Protein AF-F6UWU9-F1 (afdb_monomer_lite)

pLDDT: mean 73.52, std 18.37, range [34.16, 96.81]

Foldseek 3Di:
DDFAFADPVRLVVVVVVDLVPFPQFWADHPDLQKIWGQAADDAQDPPDPQWGQDVGTIIGNGGPVPDPHHGRGDKDQPQWDWDPFWDQFLVVQQVVLVVVQWGFADPVSVVVSQVPISDQDDFWAHGDVRQKIKGFHPFDDQPDPPDPQWGDDPRTMIIGGDPDGDTGITTIHHPPPVPPPDPPPPPPDPDDDDDDDDDD

Structure (mmCIF, N/CA/C/O backbone):
data_AF-F6UWU9-F1
#
_entry.id   AF-F6UWU9-F1
#
loop_
_atom_site.group_PDB
_atom_site.id
_atom_site.type_symbol
_atom_site.label_atom_id
_atom_site.label_alt_id
_atom_site.label_comp_id
_atom_site.label_asym_id
_atom_site.label_entity_id
_atom_site.label_seq_id
_atom_site.pdbx_PDB_ins_code
_atom_site.Cartn_x
_atom_site.Cartn_y
_atom_site.Cartn_z
_atom_site.occupancy
_atom_site.B_iso_or_equiv
_atom_site.auth_seq_id
_atom_site.auth_comp_id
_atom_site.auth_asym_id
_atom_site.auth_atom_id
_atom_site.pdbx_PDB_model_num
ATOM 1 N N . MET A 1 1 ? -8.214 -16.761 4.513 1.00 46.00 1 MET A N 1
ATOM 2 C CA . MET A 1 1 ? -7.383 -15.538 4.586 1.00 46.00 1 MET A CA 1
ATOM 3 C C . MET A 1 1 ? -8.196 -14.466 5.297 1.00 46.00 1 MET A C 1
ATOM 5 O O . MET A 1 1 ? -9.260 -14.109 4.804 1.00 46.00 1 MET A O 1
ATOM 9 N N . GLY A 1 2 ? -7.790 -14.086 6.511 1.00 53.16 2 GLY A N 1
ATOM 10 C CA . GLY A 1 2 ? -8.586 -13.242 7.410 1.00 53.16 2 GLY A CA 1
ATOM 11 C C . GLY A 1 2 ? -8.398 -11.755 7.124 1.00 53.16 2 GLY A C 1
ATOM 12 O O . GLY A 1 2 ? -7.297 -11.323 6.798 1.00 53.16 2 GLY A O 1
ATOM 13 N N . ARG A 1 3 ? -9.475 -10.975 7.233 1.00 62.28 3 ARG A N 1
ATOM 14 C CA . ARG A 1 3 ? -9.368 -9.515 7.293 1.00 62.28 3 ARG A CA 1
ATOM 15 C C . ARG A 1 3 ? -8.767 -9.131 8.651 1.00 62.28 3 ARG A C 1
ATOM 17 O O . ARG A 1 3 ? -9.066 -9.792 9.643 1.00 62.28 3 ARG A O 1
ATOM 24 N N . VAL A 1 4 ? -7.936 -8.095 8.691 1.00 77.12 4 VAL A N 1
ATOM 25 C CA . VAL A 1 4 ? -7.325 -7.587 9.932 1.00 77.12 4 VAL A CA 1
ATOM 26 C C . VAL A 1 4 ? -8.140 -6.421 10.476 1.00 77.12 4 VAL A C 1
ATOM 28 O O . VAL A 1 4 ? -8.778 -5.711 9.694 1.00 77.12 4 VAL A O 1
ATOM 31 N N . LEU A 1 5 ? -8.124 -6.212 11.795 1.00 80.44 5 LEU A N 1
ATOM 32 C CA . LEU A 1 5 ? -8.703 -5.004 12.384 1.00 80.44 5 LEU A CA 1
ATOM 33 C C . LEU A 1 5 ? -8.037 -3.767 11.771 1.00 80.44 5 LEU A C 1
ATOM 35 O O . LEU A 1 5 ? -6.821 -3.737 11.583 1.00 80.44 5 LEU A O 1
ATOM 39 N N . CYS A 1 6 ? -8.839 -2.761 11.434 1.00 77.75 6 CYS A N 1
ATOM 40 C CA . CYS A 1 6 ? -8.337 -1.499 10.910 1.00 77.75 6 CYS A CA 1
ATOM 41 C C . CYS A 1 6 ? -7.450 -0.800 11.942 1.00 77.75 6 CYS A C 1
ATOM 43 O O . CYS A 1 6 ? -7.798 -0.751 13.121 1.00 77.75 6 CYS A O 1
ATOM 45 N N . SER A 1 7 ? -6.359 -0.186 11.491 1.00 78.31 7 SER A N 1
ATOM 46 C CA . SER A 1 7 ? -5.636 0.803 12.287 1.00 78.31 7 SER A CA 1
ATOM 47 C C . SER A 1 7 ? -6.375 2.143 12.324 1.00 78.31 7 SER A C 1
ATOM 49 O O . SER A 1 7 ? -7.199 2.436 11.450 1.00 78.31 7 SER A O 1
ATOM 51 N N . LEU A 1 8 ? -6.073 2.997 13.305 1.00 75.38 8 LEU A N 1
ATOM 52 C CA . LEU A 1 8 ? -6.641 4.344 13.387 1.00 75.38 8 LEU A CA 1
ATOM 53 C C . LEU A 1 8 ? -6.395 5.159 12.097 1.00 75.38 8 LEU A C 1
ATOM 55 O O . LEU A 1 8 ? -7.362 5.726 11.582 1.00 75.38 8 LEU A O 1
ATOM 59 N N . PRO A 1 9 ? -5.185 5.166 11.494 1.00 75.31 9 PRO A N 1
ATOM 60 C CA . PRO A 1 9 ? -4.968 5.809 10.196 1.00 75.31 9 PRO A CA 1
ATOM 61 C C . PRO A 1 9 ? -5.842 5.245 9.067 1.00 75.31 9 PRO A C 1
ATOM 63 O O . PRO A 1 9 ? -6.318 5.999 8.218 1.00 75.31 9 PRO A O 1
ATOM 66 N N . GLN A 1 10 ? -6.086 3.930 9.046 1.00 75.94 10 GLN A N 1
ATOM 67 C CA . GLN A 1 10 ? -6.940 3.307 8.030 1.00 75.94 10 GLN A CA 1
ATOM 68 C C . GLN A 1 10 ? -8.410 3.705 8.196 1.00 75.94 10 GLN A C 1
ATOM 70 O O . GLN A 1 10 ? -9.085 3.968 7.201 1.00 75.94 10 GLN A O 1
ATOM 75 N N . LEU A 1 11 ? -8.902 3.808 9.434 1.00 74.44 11 LEU A N 1
ATOM 76 C CA . LEU A 1 11 ? -10.248 4.319 9.710 1.00 74.44 11 LEU A CA 1
ATOM 77 C C . LEU A 1 11 ? -10.400 5.789 9.297 1.00 74.44 11 LEU A C 1
ATOM 79 O O . LEU A 1 11 ? -11.418 6.166 8.716 1.00 74.44 11 LEU A O 1
ATOM 83 N N . GLN A 1 12 ? -9.381 6.613 9.551 1.00 73.44 12 GLN A N 1
ATOM 84 C CA . GLN A 1 12 ? -9.366 8.020 9.137 1.00 73.44 12 GLN A CA 1
ATOM 85 C C . GLN A 1 12 ? -9.404 8.161 7.612 1.00 73.44 12 GLN A C 1
ATOM 87 O O . GLN A 1 12 ? -10.160 8.979 7.094 1.00 73.44 12 GLN A O 1
ATOM 92 N N . PHE A 1 13 ? -8.657 7.327 6.889 1.00 72.00 13 PHE A N 1
ATOM 93 C CA . PHE A 1 13 ? -8.700 7.292 5.427 1.00 72.00 13 PHE A CA 1
ATOM 94 C C . PHE A 1 13 ? -10.046 6.786 4.885 1.00 72.00 13 PHE A C 1
ATOM 96 O O . PHE A 1 13 ? -10.586 7.338 3.929 1.00 72.00 13 PHE A O 1
ATOM 103 N N . ALA A 1 14 ? -10.651 5.774 5.514 1.00 68.81 14 ALA A N 1
ATOM 104 C CA . ALA A 1 14 ? -11.975 5.295 5.115 1.00 68.81 14 ALA A CA 1
ATOM 105 C C . ALA A 1 14 ? -13.035 6.410 5.186 1.00 68.81 14 ALA A C 1
ATOM 107 O O . ALA A 1 14 ? -13.888 6.506 4.303 1.00 68.81 14 ALA A O 1
ATOM 108 N N . LYS A 1 15 ? -12.938 7.304 6.180 1.00 65.06 15 LYS A N 1
ATOM 109 C CA . LYS A 1 15 ? -13.803 8.485 6.273 1.00 65.06 15 LYS A CA 1
ATOM 110 C C . LYS A 1 15 ? -13.645 9.419 5.069 1.00 65.06 15 LYS A C 1
ATOM 112 O O . LYS A 1 15 ? -14.647 9.907 4.553 1.00 65.06 15 LYS A O 1
ATOM 117 N N . THR A 1 16 ? -12.415 9.675 4.617 1.00 66.75 16 THR A N 1
ATOM 118 C CA . THR A 1 16 ? -12.173 10.611 3.506 1.00 66.75 16 THR A CA 1
ATOM 119 C C . THR A 1 16 ? -12.701 10.096 2.171 1.00 66.75 16 THR A C 1
ATOM 121 O O . THR A 1 16 ? -12.935 10.894 1.270 1.00 66.75 16 THR A O 1
ATOM 124 N N . LEU A 1 17 ? -12.888 8.778 2.030 1.00 59.25 17 LEU A N 1
ATOM 125 C CA . LEU A 1 17 ? -13.359 8.173 0.786 1.00 59.25 17 LEU A CA 1
ATOM 126 C C . LEU A 1 17 ? -14.871 8.316 0.579 1.00 59.25 17 LEU A C 1
ATOM 128 O O . LEU A 1 17 ? -15.270 8.559 -0.556 1.00 59.25 17 LEU A O 1
ATOM 132 N N . ASN A 1 18 ? -15.700 8.180 1.624 1.00 56.50 18 ASN A N 1
ATOM 133 C CA . ASN A 1 18 ? -17.130 8.526 1.605 1.00 56.50 18 ASN A CA 1
ATOM 134 C C . ASN A 1 18 ? -17.783 8.295 2.988 1.00 56.50 18 ASN A C 1
ATOM 136 O O . ASN A 1 18 ? -17.854 7.152 3.446 1.00 56.50 18 ASN A O 1
ATOM 140 N N . GLU A 1 19 ? -18.365 9.322 3.619 1.00 54.53 19 GLU A N 1
ATOM 141 C CA . GLU A 1 19 ? -19.120 9.159 4.880 1.00 54.53 19 GLU A CA 1
ATOM 142 C C . GLU A 1 19 ? -20.360 8.256 4.725 1.00 54.53 19 GLU A C 1
ATOM 144 O O . GLU A 1 19 ? -20.804 7.639 5.692 1.00 54.53 19 GLU A O 1
ATOM 149 N N . SER A 1 20 ? -20.909 8.132 3.510 1.00 52.53 20 SER A N 1
ATOM 150 C CA . SER A 1 20 ? -22.104 7.311 3.249 1.00 52.53 20 SER A CA 1
ATOM 151 C C . SER A 1 20 ? -21.842 5.801 3.220 1.00 52.53 20 SER A C 1
ATOM 153 O O . SER A 1 20 ? -22.779 5.022 3.382 1.00 52.53 20 SER A O 1
ATOM 155 N N . MET A 1 21 ? -20.585 5.376 3.049 1.00 49.62 21 MET A N 1
ATOM 156 C CA . MET A 1 21 ? -20.199 3.957 3.016 1.00 49.62 21 MET A CA 1
ATOM 157 C C . MET A 1 21 ? -19.639 3.465 4.353 1.00 49.62 21 MET A C 1
ATOM 159 O O . MET A 1 21 ? -19.466 2.261 4.551 1.00 49.62 21 MET A O 1
ATOM 163 N N . ALA A 1 22 ? -19.339 4.384 5.270 1.00 57.97 22 ALA A N 1
ATOM 164 C CA . ALA A 1 22 ? -18.761 4.043 6.552 1.00 57.97 22 ALA A CA 1
ATOM 165 C C . ALA A 1 22 ? -19.836 3.467 7.495 1.00 57.97 22 ALA A C 1
ATOM 167 O O . ALA A 1 22 ? -20.907 4.065 7.650 1.00 57.97 22 ALA A O 1
ATOM 168 N N . PRO A 1 23 ? -19.585 2.322 8.157 1.00 59.50 23 PRO A N 1
ATOM 169 C CA . PRO A 1 23 ? -20.519 1.783 9.132 1.00 59.50 23 PRO A CA 1
ATOM 170 C C . PRO A 1 23 ? -20.750 2.802 10.255 1.00 59.50 23 PRO A C 1
ATOM 172 O O . PRO A 1 23 ? -19.836 3.122 11.011 1.00 59.50 23 PRO A O 1
ATOM 175 N N . LYS A 1 24 ? -21.994 3.270 10.414 1.00 67.62 24 LYS A N 1
ATOM 176 C CA . LYS A 1 24 ? -22.404 4.165 11.516 1.00 67.62 24 LYS A CA 1
ATOM 177 C C . LYS A 1 24 ? -22.544 3.439 12.862 1.00 67.62 24 LYS A C 1
ATOM 179 O O . LYS A 1 24 ? -23.192 3.955 13.773 1.00 67.62 24 LYS A O 1
ATOM 184 N N . GLN A 1 25 ? -21.983 2.241 12.981 1.00 72.94 25 GLN A N 1
ATOM 185 C CA . GLN A 1 25 ? -22.028 1.391 14.167 1.00 72.94 25 GLN A CA 1
ATOM 186 C C . GLN A 1 25 ? -20.660 1.361 14.846 1.00 72.94 25 GLN A C 1
ATOM 188 O O . GLN A 1 25 ? -19.636 1.564 14.194 1.00 72.94 25 GLN A O 1
ATOM 193 N N . TRP A 1 26 ? -20.653 1.094 16.149 1.00 76.56 26 TRP A N 1
ATOM 194 C CA . TRP A 1 26 ? -19.422 0.803 16.873 1.00 76.56 26 TRP A CA 1
ATOM 195 C C . TRP A 1 26 ? -18.811 -0.498 16.373 1.00 76.56 26 TRP A C 1
ATOM 197 O O . TRP A 1 26 ? -19.533 -1.458 16.108 1.00 76.56 26 TRP A O 1
ATOM 207 N N . GLY A 1 27 ? -17.488 -0.547 16.300 1.00 79.69 27 GLY A N 1
ATOM 208 C CA . GLY A 1 27 ? -16.793 -1.805 16.118 1.00 79.69 27 GLY A CA 1
ATOM 209 C C . GLY A 1 27 ? -15.344 -1.779 16.572 1.00 79.69 27 GLY A C 1
ATOM 210 O O . GLY A 1 27 ? -14.735 -0.715 16.695 1.00 79.69 27 GLY A O 1
ATOM 211 N N . TRP A 1 28 ? -14.811 -2.968 16.842 1.00 81.50 28 TRP A N 1
ATOM 212 C CA . TRP A 1 28 ? -13.432 -3.158 17.290 1.00 81.50 28 TRP A CA 1
ATOM 213 C C . TRP A 1 28 ? -12.438 -2.726 16.205 1.00 81.50 28 TRP A C 1
ATOM 215 O O . TRP A 1 28 ? -12.657 -3.017 15.026 1.00 81.50 28 TRP A O 1
ATOM 225 N N . TYR A 1 29 ? -11.355 -2.051 16.591 1.00 80.06 29 TYR A N 1
ATOM 226 C CA . TYR A 1 29 ? -10.269 -1.608 15.709 1.00 80.06 29 TYR A CA 1
ATOM 227 C C . TYR A 1 29 ? -8.931 -1.679 16.450 1.00 80.06 29 TYR A C 1
ATOM 229 O O . TYR A 1 29 ? -8.911 -1.515 17.662 1.00 80.06 29 TYR A O 1
ATOM 237 N N . GLU A 1 30 ? -7.825 -1.875 15.728 1.00 77.62 30 GLU A N 1
ATOM 238 C CA . GLU A 1 30 ? -6.466 -2.148 16.242 1.00 77.62 30 GLU A CA 1
ATOM 239 C C . GLU A 1 30 ? -6.357 -3.394 17.132 1.00 77.62 30 GLU A C 1
ATOM 241 O O . GLU A 1 30 ? -5.607 -4.313 16.806 1.00 77.62 30 GLU A O 1
ATOM 246 N N . ASP A 1 31 ? -7.135 -3.459 18.206 1.00 75.38 31 ASP A N 1
ATOM 247 C CA . ASP A 1 31 ? -7.217 -4.561 19.147 1.00 75.38 31 ASP A CA 1
ATOM 248 C C . ASP A 1 31 ? -8.661 -4.757 19.675 1.00 75.38 31 ASP A C 1
ATOM 250 O O . ASP A 1 31 ? -9.519 -3.880 19.535 1.00 75.38 31 ASP A O 1
ATOM 254 N N . PRO A 1 32 ? -8.967 -5.915 20.291 1.00 73.12 32 PRO A N 1
ATOM 255 C CA . PRO A 1 32 ? -10.299 -6.210 20.831 1.00 73.12 32 PRO A CA 1
ATOM 256 C C . PRO A 1 32 ? -10.717 -5.385 22.061 1.00 73.12 32 PRO A C 1
ATOM 258 O O . PRO A 1 32 ? -11.779 -5.646 22.617 1.00 73.12 32 PRO A O 1
ATOM 261 N N . ASN A 1 33 ? -9.903 -4.431 22.521 1.00 74.00 33 ASN A N 1
ATOM 262 C CA . ASN A 1 33 ? -10.197 -3.559 23.660 1.00 74.00 33 ASN A CA 1
ATOM 263 C C . ASN A 1 33 ? -10.537 -2.127 23.225 1.00 74.00 33 ASN A C 1
ATOM 265 O O . ASN A 1 33 ? -10.933 -1.310 24.059 1.00 74.00 33 ASN A O 1
ATOM 269 N N . ARG A 1 34 ? -10.405 -1.808 21.932 1.00 75.69 34 ARG A N 1
ATOM 270 C CA . ARG A 1 34 ? -10.621 -0.464 21.390 1.00 75.69 34 ARG A CA 1
ATOM 271 C C . ARG A 1 34 ? -11.733 -0.459 20.356 1.00 75.69 34 ARG A C 1
ATOM 273 O O . ARG A 1 34 ? -11.695 -1.192 19.372 1.00 75.69 34 ARG A O 1
ATOM 280 N N . ALA A 1 35 ? -12.724 0.402 20.563 1.00 77.69 35 ALA A N 1
ATOM 281 C CA . ALA A 1 35 ? -13.868 0.537 19.672 1.00 77.69 35 ALA A CA 1
ATOM 282 C C . ALA A 1 35 ? -13.873 1.904 18.982 1.00 77.69 35 ALA A C 1
ATOM 284 O O . ALA A 1 35 ? -13.575 2.934 19.588 1.00 77.69 35 ALA A O 1
ATOM 285 N N . ALA A 1 36 ? -14.227 1.922 17.704 1.00 77.12 36 ALA A N 1
ATOM 286 C CA . ALA A 1 36 ? -14.399 3.141 16.932 1.00 77.12 36 ALA A CA 1
ATOM 287 C C . ALA A 1 36 ? -15.757 3.145 16.238 1.00 77.12 36 ALA A C 1
ATOM 289 O O . ALA A 1 36 ? -16.343 2.100 15.947 1.00 77.12 36 ALA A O 1
ATOM 290 N N . ARG A 1 37 ? -16.245 4.348 15.969 1.00 75.31 37 ARG A N 1
ATOM 291 C CA . ARG A 1 37 ? -17.424 4.621 15.163 1.00 75.31 37 ARG A CA 1
ATOM 292 C C . ARG A 1 37 ? -17.051 5.712 14.175 1.00 75.31 37 ARG A C 1
ATOM 294 O O . ARG A 1 37 ? -16.577 6.781 14.552 1.00 75.31 37 ARG A O 1
ATOM 301 N N . ILE A 1 38 ? -17.253 5.452 12.890 1.00 72.12 38 ILE A N 1
ATOM 302 C CA . ILE A 1 38 ? -16.971 6.463 11.875 1.00 72.12 38 ILE A CA 1
ATOM 303 C C . ILE A 1 38 ? -18.173 7.410 11.826 1.00 72.12 38 ILE A C 1
ATOM 305 O O . ILE A 1 38 ? -19.222 7.084 11.277 1.00 72.12 38 ILE A O 1
ATOM 309 N N . GLU A 1 39 ? -18.025 8.572 12.453 1.00 69.50 39 GLU A N 1
ATOM 310 C CA . GLU A 1 39 ? -19.017 9.646 12.469 1.00 69.50 39 GLU A CA 1
ATOM 311 C C . GLU A 1 39 ? -18.318 11.001 12.476 1.00 69.50 39 GLU A C 1
ATOM 313 O O . GLU A 1 39 ? -17.237 11.137 13.044 1.00 69.50 39 GLU A O 1
ATOM 318 N N . THR A 1 40 ? -18.938 12.009 11.871 1.00 69.62 40 THR A N 1
ATOM 319 C CA . THR A 1 40 ? -18.411 13.372 11.823 1.00 69.62 40 THR A CA 1
ATOM 320 C C . THR A 1 40 ? -18.433 14.003 13.220 1.00 69.62 40 THR A C 1
ATOM 322 O O . THR A 1 40 ? -19.493 14.195 13.808 1.00 69.62 40 THR A O 1
ATOM 325 N N . CYS A 1 41 ? -17.262 14.364 13.747 1.00 69.12 41 CYS A N 1
ATOM 326 C CA . CYS A 1 41 ? -17.110 15.071 15.022 1.00 69.12 41 CYS A CA 1
ATOM 327 C C . CYS A 1 41 ? -16.045 16.178 14.928 1.00 69.12 41 CYS A C 1
ATOM 329 O O . CYS A 1 41 ? -15.209 16.164 14.022 1.00 69.12 41 CYS A O 1
ATOM 331 N N . GLN A 1 42 ? -16.066 17.149 15.846 1.00 65.94 42 GLN A N 1
ATOM 332 C CA . GLN A 1 42 ? -15.026 18.180 15.921 1.00 65.94 42 GLN A CA 1
ATOM 333 C C . GLN A 1 42 ? -13.775 17.623 16.625 1.00 65.94 42 GLN A C 1
ATOM 335 O O . GLN A 1 42 ? -13.912 16.966 17.663 1.00 65.94 42 GLN A O 1
ATOM 340 N N . PRO A 1 43 ? -12.552 17.856 16.111 1.00 63.72 43 PRO A N 1
ATOM 341 C CA . PRO A 1 43 ? -11.327 17.425 16.783 1.00 63.72 43 PRO A CA 1
ATOM 342 C C . PRO A 1 43 ? -11.281 17.897 18.244 1.00 63.72 43 PRO A C 1
ATOM 344 O O . PRO A 1 43 ? -11.548 19.059 18.536 1.00 63.72 43 PRO A O 1
ATOM 347 N N . GLY A 1 44 ? -10.972 16.991 19.175 1.00 61.50 44 GLY A N 1
ATOM 348 C CA . GLY A 1 44 ? -10.913 17.307 20.611 1.00 61.50 44 GLY A CA 1
ATOM 349 C C . GLY A 1 44 ? -12.268 17.395 21.325 1.00 61.50 44 GLY A C 1
ATOM 350 O O . GLY A 1 44 ? -12.298 17.512 22.551 1.00 61.50 44 GLY A O 1
ATOM 351 N N . GLN A 1 45 ? -13.385 17.267 20.605 1.00 64.81 45 GLN A N 1
ATOM 352 C CA . GLN A 1 45 ? -14.711 17.163 21.203 1.00 64.81 45 GLN A CA 1
ATOM 353 C C . GLN A 1 45 ? -14.777 15.911 22.090 1.00 64.81 45 GLN A C 1
ATOM 355 O O . GLN A 1 45 ? -14.554 14.792 21.624 1.00 64.81 45 GLN A O 1
ATOM 360 N N . ARG A 1 46 ? -15.075 16.099 23.379 1.00 61.84 46 ARG A N 1
ATOM 361 C CA . ARG A 1 46 ? -15.332 15.025 24.347 1.00 61.84 46 ARG A CA 1
ATOM 362 C C . ARG A 1 46 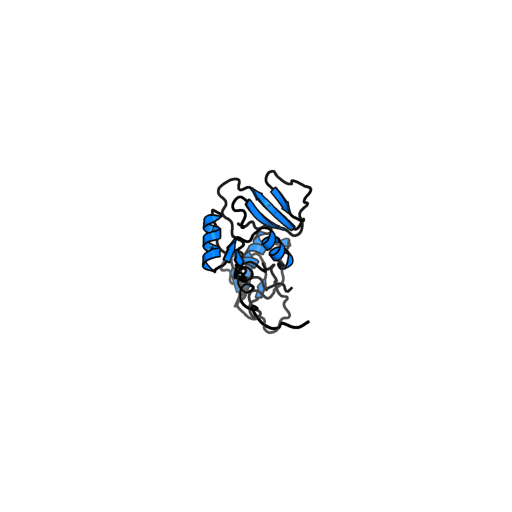? -16.827 14.964 24.594 1.00 61.84 46 ARG A C 1
ATOM 364 O O . ARG A 1 46 ? -17.331 15.633 25.486 1.00 61.84 46 ARG A O 1
ATOM 371 N N . ASN A 1 47 ? -17.543 14.208 23.769 1.00 56.38 47 ASN A N 1
ATOM 372 C CA . ASN A 1 47 ? -18.989 14.097 23.939 1.00 56.38 47 ASN A CA 1
ATOM 373 C C . ASN A 1 47 ? -19.351 13.314 25.215 1.00 56.38 47 ASN A C 1
ATOM 375 O O . ASN A 1 47 ? -20.376 13.609 25.816 1.00 56.38 47 ASN A O 1
ATOM 379 N N . TRP A 1 48 ? -18.518 12.346 25.634 1.00 57.19 48 TRP A N 1
ATOM 380 C CA . TRP A 1 48 ? -18.731 11.480 26.806 1.00 57.19 48 TRP A CA 1
ATOM 381 C C . TRP A 1 48 ? -17.383 11.046 27.421 1.00 57.19 48 TRP A C 1
ATOM 383 O O . TRP A 1 48 ? -16.329 11.162 26.788 1.00 57.19 48 TRP A O 1
ATOM 393 N N . THR A 1 49 ? -17.383 10.532 28.653 1.00 52.53 49 THR A N 1
ATOM 394 C CA . THR A 1 49 ? -16.181 9.962 29.291 1.00 52.53 49 THR A CA 1
ATOM 395 C C . THR A 1 49 ? -15.636 8.793 28.460 1.00 52.53 49 THR A C 1
ATOM 397 O O . THR A 1 49 ? -16.394 7.914 28.066 1.00 52.53 49 THR A O 1
ATOM 400 N N . GLY A 1 50 ? -14.332 8.796 28.153 1.00 54.19 50 GLY A N 1
ATOM 401 C CA . GLY A 1 50 ? -13.691 7.755 27.331 1.00 54.19 50 GLY A CA 1
ATOM 402 C C . GLY A 1 50 ? -13.826 7.937 25.810 1.00 54.19 50 GLY A C 1
ATOM 403 O O . GLY A 1 50 ? -13.379 7.074 25.058 1.00 54.19 50 GLY A O 1
ATOM 404 N N . TYR A 1 51 ? -14.410 9.049 25.349 1.00 63.91 51 TYR A N 1
ATOM 405 C CA . TYR A 1 51 ? -14.557 9.416 23.935 1.00 63.91 51 TYR A CA 1
ATOM 406 C C . TYR A 1 51 ? -13.493 10.443 23.520 1.00 63.91 51 TYR A C 1
ATOM 408 O O . TYR A 1 51 ? -13.379 11.503 24.145 1.00 63.91 51 TYR A O 1
ATOM 416 N N . VAL A 1 52 ? -12.753 10.174 22.439 1.00 64.56 52 VAL A N 1
ATOM 417 C CA . VAL A 1 52 ? -11.854 11.153 21.810 1.00 64.56 52 VAL A CA 1
ATOM 418 C C . VAL A 1 52 ? -12.106 11.182 20.303 1.00 64.56 52 VAL A C 1
ATOM 420 O O . VAL A 1 52 ? -11.942 10.188 19.598 1.00 64.56 52 VAL A O 1
ATOM 423 N N . CYS A 1 53 ? -12.506 12.347 19.794 1.00 65.81 53 CYS A N 1
ATOM 424 C CA . CYS A 1 53 ? -12.618 12.565 18.358 1.00 65.81 53 CYS A CA 1
ATOM 425 C C . CYS A 1 53 ? -11.231 12.777 17.731 1.00 65.81 53 CYS A C 1
ATOM 427 O O . CYS A 1 53 ? -10.533 13.734 18.080 1.00 65.81 53 CYS A O 1
ATOM 429 N N . TYR A 1 54 ? -10.866 11.938 16.761 1.00 64.75 54 TYR A N 1
ATOM 430 C CA . TYR A 1 54 ? -9.629 12.053 15.989 1.00 64.75 54 TYR A CA 1
ATOM 431 C C . TYR A 1 54 ? -9.942 12.474 14.555 1.00 64.75 54 TYR A C 1
ATOM 433 O O . TYR A 1 54 ? -10.411 11.660 13.762 1.00 64.75 54 TYR A O 1
ATOM 441 N N . ASN A 1 55 ? -9.673 13.738 14.208 1.00 60.00 55 ASN A N 1
ATOM 442 C CA . ASN A 1 55 ? -9.877 14.285 12.854 1.00 60.00 55 ASN A CA 1
ATOM 443 C C . ASN A 1 55 ? -11.272 13.981 12.273 1.00 60.00 55 ASN A C 1
ATOM 445 O O . ASN A 1 55 ? -11.453 13.707 11.086 1.00 60.00 55 ASN A O 1
ATOM 449 N N . GLY A 1 56 ? -12.279 14.010 13.146 1.00 52.75 56 GLY A N 1
ATOM 450 C CA . GLY A 1 56 ? -13.656 13.724 12.794 1.00 52.75 56 GLY A CA 1
ATOM 451 C C . GLY A 1 56 ? -13.992 12.249 12.599 1.00 52.75 56 GLY A C 1
ATOM 452 O O . GLY A 1 56 ? -14.978 11.993 11.929 1.00 52.75 56 GLY A O 1
ATOM 453 N N . ALA A 1 57 ? -13.218 11.306 13.133 1.00 54.62 57 ALA A N 1
ATOM 454 C CA . ALA A 1 57 ? -13.672 9.949 13.432 1.00 54.62 57 ALA A CA 1
ATOM 455 C C . ALA A 1 57 ? -13.778 9.790 14.958 1.00 54.62 57 ALA A C 1
ATOM 457 O O . ALA A 1 57 ? -12.864 10.192 15.685 1.00 54.62 57 ALA A O 1
ATOM 458 N N . ALA A 1 58 ? -14.876 9.222 15.458 1.00 53.97 58 ALA A N 1
ATOM 459 C CA . ALA A 1 58 ? -15.040 8.961 16.882 1.00 53.97 58 ALA A CA 1
ATOM 460 C C . ALA A 1 58 ? -14.324 7.660 17.265 1.00 53.97 58 ALA A C 1
ATOM 462 O O . ALA A 1 58 ? -14.672 6.581 16.786 1.00 53.97 58 ALA A O 1
ATOM 463 N N . ALA A 1 59 ? -13.331 7.736 18.149 1.00 58.25 59 ALA A N 1
ATOM 464 C CA . ALA A 1 59 ? -12.709 6.556 18.738 1.00 58.25 59 ALA A CA 1
ATOM 465 C C . ALA A 1 59 ? -12.886 6.594 20.261 1.00 58.25 59 ALA A C 1
ATOM 467 O O . ALA A 1 59 ? -12.693 7.641 20.885 1.00 58.25 59 ALA A O 1
ATOM 468 N N . THR A 1 60 ? -13.268 5.472 20.875 1.00 57.22 60 THR A N 1
ATOM 469 C CA . THR A 1 60 ? -13.218 5.350 22.336 1.00 57.22 60 THR A CA 1
ATOM 470 C C . THR A 1 60 ? -11.873 4.794 22.784 1.00 57.22 60 THR A C 1
ATOM 472 O O . THR A 1 60 ? -11.195 4.054 22.063 1.00 57.22 60 THR A O 1
ATOM 475 N N . THR A 1 61 ? -11.507 5.150 24.011 1.00 51.44 61 THR A N 1
ATOM 476 C CA . THR A 1 6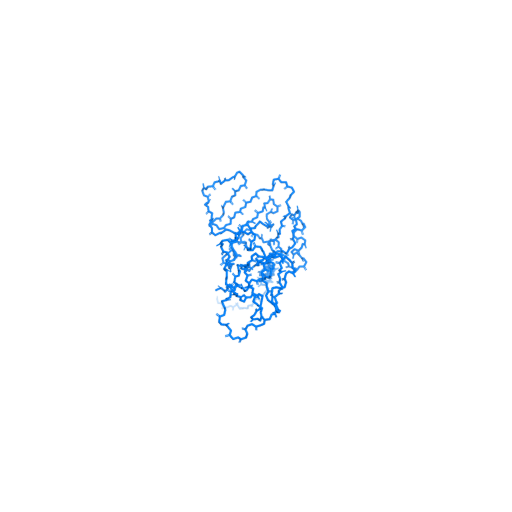1 ? -10.470 4.493 24.814 1.00 51.44 61 THR A CA 1
ATOM 477 C C . THR A 1 61 ? -11.057 3.568 25.886 1.00 51.44 61 THR A C 1
ATOM 479 O O . THR A 1 61 ? -10.295 2.874 26.551 1.00 51.44 61 THR A O 1
ATOM 482 N N . GLN A 1 62 ? -12.386 3.533 26.071 1.00 53.62 62 GLN A N 1
ATOM 483 C CA . GLN A 1 62 ? -13.035 2.664 27.058 1.00 53.62 62 GLN A CA 1
ATOM 484 C C . GLN A 1 62 ? -13.689 1.425 26.436 1.00 53.62 62 GLN A C 1
ATOM 486 O O . GLN A 1 62 ? -14.432 1.502 25.455 1.00 53.62 62 GLN A O 1
ATOM 491 N N . ILE A 1 63 ? -13.378 0.296 27.074 1.00 52.44 63 ILE A N 1
ATOM 492 C CA . ILE A 1 63 ? -13.747 -1.078 26.747 1.00 52.44 63 ILE A CA 1
ATOM 493 C C . ILE A 1 63 ? -15.257 -1.260 26.951 1.00 52.44 63 ILE A C 1
ATOM 495 O O . ILE A 1 63 ? -15.745 -1.200 28.080 1.00 52.44 63 ILE A O 1
ATOM 499 N N . PHE A 1 64 ? -16.002 -1.546 25.880 1.00 57.03 64 PHE A N 1
ATOM 500 C CA . PHE A 1 64 ? -17.356 -2.095 25.990 1.00 57.03 64 PHE A CA 1
ATOM 501 C C . PHE A 1 64 ? -17.245 -3.593 26.312 1.00 57.03 64 PHE A C 1
ATOM 503 O O . PHE A 1 64 ? -17.402 -4.433 25.432 1.00 57.03 64 PHE A O 1
ATOM 510 N N . SER A 1 65 ? -16.922 -3.944 27.561 1.00 52.84 65 SER A N 1
ATOM 511 C CA . SER A 1 65 ? -16.597 -5.327 27.970 1.00 52.84 65 SER A CA 1
ATOM 512 C C . SER A 1 65 ? -17.764 -6.319 27.865 1.00 52.84 65 SER A C 1
ATOM 514 O O . SER A 1 65 ? -17.593 -7.503 28.141 1.00 52.84 65 SER A O 1
ATOM 516 N N . THR A 1 66 ? -18.949 -5.861 27.457 1.00 52.00 66 THR A N 1
ATOM 517 C CA . THR A 1 66 ? -20.190 -6.646 27.444 1.00 52.00 66 THR A CA 1
ATOM 518 C C . THR A 1 66 ? -20.979 -6.559 26.136 1.00 52.00 66 THR A C 1
ATOM 520 O O . THR A 1 66 ? -22.012 -7.213 26.015 1.00 52.00 66 THR A O 1
ATOM 523 N N . ALA A 1 67 ? -20.528 -5.784 25.143 1.00 59.12 67 ALA A N 1
ATOM 524 C CA . ALA A 1 67 ? -21.284 -5.580 23.910 1.00 59.12 67 ALA A CA 1
ATOM 525 C C . ALA A 1 67 ? -20.736 -6.441 22.762 1.00 59.12 67 ALA A C 1
ATOM 527 O O . ALA A 1 67 ? -19.558 -6.358 22.416 1.00 59.12 67 ALA A O 1
ATOM 528 N N . SER A 1 68 ? -21.608 -7.227 22.121 1.00 67.25 68 SER A N 1
ATOM 529 C CA . SER A 1 68 ? -21.330 -7.891 20.840 1.00 67.25 68 SER A CA 1
ATOM 530 C C . SER A 1 68 ? -21.237 -6.859 19.711 1.00 67.25 68 SER A C 1
ATOM 532 O O . SER A 1 68 ? -22.131 -6.762 18.872 1.00 67.25 68 SER A O 1
ATOM 534 N N . ILE A 1 69 ? -20.180 -6.046 19.705 1.00 75.00 69 ILE A N 1
ATOM 535 C CA . ILE A 1 69 ? -19.916 -5.098 18.622 1.00 75.00 69 ILE A CA 1
ATOM 536 C C . ILE A 1 69 ? -19.108 -5.776 17.502 1.00 75.00 69 ILE A C 1
ATOM 538 O O . ILE A 1 69 ? -18.227 -6.596 17.782 1.00 75.00 69 ILE A O 1
ATOM 542 N N . PRO A 1 70 ? -19.412 -5.483 16.225 1.00 78.38 70 PRO A N 1
ATOM 543 C CA . PRO A 1 70 ? -18.710 -6.062 15.083 1.00 78.38 70 PRO A CA 1
ATOM 544 C C . PRO A 1 70 ? -17.243 -5.617 15.018 1.00 78.38 70 PRO A C 1
ATOM 546 O O . PRO A 1 70 ? -16.844 -4.626 15.617 1.00 78.38 70 PRO A O 1
ATOM 549 N N . ALA A 1 71 ? -16.425 -6.327 14.245 1.00 79.00 71 ALA A N 1
ATOM 550 C CA . ALA A 1 71 ? -15.055 -5.913 13.949 1.00 79.00 71 ALA A CA 1
ATOM 551 C C . ALA A 1 71 ? -15.020 -4.958 12.742 1.00 79.00 71 ALA A C 1
ATOM 553 O O . ALA A 1 71 ? -15.589 -5.261 11.688 1.00 79.00 71 ALA A O 1
ATOM 554 N N . LEU A 1 72 ? -14.327 -3.823 12.867 1.00 78.81 72 LEU A N 1
ATOM 555 C CA . LEU A 1 72 ? -13.999 -2.959 11.735 1.00 78.81 72 LEU A CA 1
ATOM 556 C C . LEU A 1 72 ? -12.736 -3.497 11.072 1.00 78.81 72 LEU A C 1
ATOM 558 O O . LEU A 1 72 ? -11.625 -3.330 11.571 1.00 78.81 72 LEU A O 1
ATOM 562 N N . CYS A 1 73 ? -12.928 -4.172 9.946 1.00 76.88 73 CYS A N 1
ATOM 563 C CA . CYS A 1 73 ? -11.862 -4.881 9.260 1.00 76.88 73 CYS A CA 1
ATOM 564 C C . CYS A 1 73 ? -11.413 -4.151 7.993 1.00 76.88 73 CYS A C 1
ATOM 566 O O . CYS A 1 73 ? -12.239 -3.824 7.138 1.00 76.88 73 CYS A O 1
ATOM 568 N N . CYS A 1 74 ? -10.104 -3.982 7.833 1.00 75.38 74 CYS A N 1
ATOM 569 C CA . CYS A 1 74 ? -9.492 -3.339 6.678 1.00 75.38 74 CYS A CA 1
ATOM 570 C C . CYS A 1 74 ? -8.788 -4.361 5.783 1.00 75.38 74 CYS A C 1
ATOM 572 O O . CYS A 1 74 ? -8.391 -5.446 6.219 1.00 75.38 74 CYS A O 1
ATOM 574 N N . GLY A 1 75 ? -8.652 -4.011 4.501 1.00 74.62 75 GLY A N 1
ATOM 575 C CA . GLY A 1 75 ? -7.848 -4.792 3.571 1.00 74.62 75 GLY A CA 1
ATOM 576 C C . GLY A 1 75 ? -6.386 -4.795 4.013 1.00 74.62 75 GLY A C 1
ATOM 577 O O . GLY A 1 75 ? -5.824 -3.741 4.307 1.00 74.62 75 GLY A O 1
ATOM 578 N N . SER A 1 76 ? -5.769 -5.971 4.039 1.00 79.44 76 SER A N 1
ATOM 579 C CA . SER A 1 76 ? -4.345 -6.151 4.311 1.00 79.44 76 SER A CA 1
ATOM 580 C C . SER A 1 76 ? -3.575 -6.426 3.025 1.00 79.44 76 SER A C 1
ATOM 582 O O . SER A 1 76 ? -4.043 -7.169 2.152 1.00 79.44 76 SER A O 1
ATOM 584 N N . VAL A 1 77 ? -2.387 -5.831 2.920 1.00 85.75 77 VAL A N 1
ATOM 585 C CA . VAL A 1 77 ? -1.375 -6.240 1.945 1.00 85.75 77 VAL A CA 1
ATOM 586 C C . VAL A 1 77 ? -0.616 -7.410 2.568 1.00 85.75 77 VAL A C 1
ATOM 588 O O . VAL A 1 77 ? 0.023 -7.249 3.602 1.00 85.75 77 VAL A O 1
ATOM 591 N N . ASN A 1 78 ? -0.738 -8.593 1.975 1.00 87.25 78 ASN A N 1
ATOM 592 C CA . ASN A 1 78 ? -0.073 -9.818 2.409 1.00 87.25 78 ASN A CA 1
ATOM 593 C C . ASN A 1 78 ? 0.989 -10.204 1.372 1.00 87.25 78 ASN A C 1
ATOM 595 O O . ASN A 1 78 ? 0.782 -10.014 0.175 1.00 87.25 78 ASN A O 1
ATOM 599 N N . GLY A 1 79 ? 2.120 -10.744 1.829 1.00 87.94 79 GLY A N 1
ATOM 600 C CA . GLY A 1 79 ? 3.243 -11.122 0.959 1.00 87.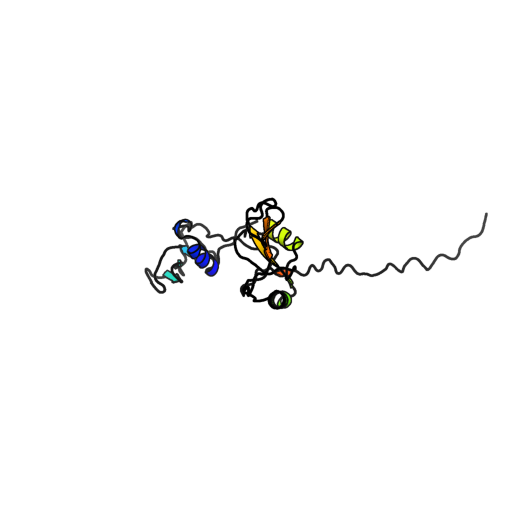94 79 GLY A CA 1
ATOM 601 C C . GLY A 1 79 ? 4.190 -9.970 0.597 1.00 87.94 79 GLY A C 1
ATOM 602 O O . GLY A 1 79 ? 5.254 -10.217 0.040 1.00 87.94 79 GLY A O 1
ATOM 603 N N . ALA A 1 80 ? 3.848 -8.731 0.960 1.00 91.44 80 ALA A N 1
ATOM 604 C CA . ALA A 1 80 ? 4.709 -7.560 0.826 1.00 91.44 80 ALA A CA 1
ATOM 605 C C . ALA A 1 80 ? 4.483 -6.576 1.976 1.00 91.44 80 ALA A C 1
ATOM 607 O O . ALA A 1 80 ? 3.390 -6.496 2.541 1.00 91.44 80 ALA A O 1
ATOM 608 N N . ARG A 1 81 ? 5.508 -5.779 2.277 1.00 91.94 81 ARG A N 1
ATOM 609 C CA . ARG A 1 81 ? 5.385 -4.566 3.080 1.00 91.94 81 ARG A CA 1
ATOM 610 C C . ARG A 1 81 ? 5.014 -3.414 2.154 1.00 91.94 81 ARG A C 1
ATOM 612 O O . ARG A 1 81 ? 5.747 -3.116 1.219 1.00 91.94 81 ARG A O 1
ATOM 619 N N . TYR A 1 82 ? 3.897 -2.752 2.428 1.00 91.00 82 TYR A N 1
ATOM 620 C CA . TYR A 1 82 ? 3.587 -1.468 1.805 1.00 91.00 82 TYR A CA 1
ATOM 621 C C . TYR A 1 82 ? 4.116 -0.355 2.712 1.00 91.00 82 TYR A C 1
ATOM 623 O O . TYR A 1 82 ? 3.692 -0.267 3.867 1.00 91.00 82 TYR A O 1
ATOM 631 N N . THR A 1 83 ? 5.090 0.427 2.243 1.00 90.19 83 THR A N 1
ATOM 632 C CA . THR A 1 83 ? 5.794 1.397 3.098 1.00 90.19 83 THR A CA 1
ATOM 633 C C . THR A 1 83 ? 4.842 2.463 3.637 1.00 90.19 83 THR A C 1
ATOM 635 O O . THR A 1 83 ? 3.849 2.827 3.008 1.00 90.19 83 THR A O 1
ATOM 638 N N . SER A 1 84 ? 5.116 2.970 4.839 1.00 83.94 84 SER A N 1
ATOM 639 C CA . SER A 1 84 ? 4.328 4.058 5.433 1.00 83.94 84 SER A CA 1
ATOM 640 C C . SER A 1 84 ? 4.666 5.412 4.802 1.00 83.94 84 SER A C 1
ATOM 642 O O . SER A 1 84 ? 3.776 6.257 4.638 1.00 83.94 84 SER A O 1
ATOM 644 N N . LEU A 1 85 ? 5.933 5.593 4.419 1.00 89.06 85 LEU A N 1
ATOM 645 C CA . LEU A 1 85 ? 6.486 6.807 3.832 1.00 89.06 85 LEU A CA 1
ATOM 646 C C . LEU A 1 85 ? 6.341 6.816 2.309 1.00 89.06 85 LEU A C 1
ATOM 648 O O . LEU A 1 85 ? 6.462 5.791 1.642 1.00 89.06 85 LEU A O 1
ATOM 652 N N . ALA A 1 86 ? 6.076 7.999 1.761 1.00 92.94 86 ALA A N 1
ATOM 653 C CA . ALA A 1 86 ? 6.094 8.220 0.325 1.00 92.94 86 ALA A CA 1
ATOM 654 C C . ALA A 1 86 ? 7.515 8.567 -0.145 1.00 92.94 86 ALA A C 1
ATOM 656 O O . ALA A 1 86 ? 8.283 9.216 0.564 1.00 92.94 86 ALA A O 1
ATOM 657 N N . HIS A 1 87 ? 7.840 8.147 -1.360 1.00 93.62 87 HIS A N 1
ATOM 658 C CA . HIS A 1 87 ? 9.130 8.327 -2.002 1.00 93.62 87 HIS A CA 1
ATOM 659 C C . HIS A 1 87 ? 8.949 9.061 -3.327 1.00 93.62 87 HIS A C 1
ATOM 661 O O . HIS A 1 87 ? 8.044 8.745 -4.103 1.00 93.62 87 HIS A O 1
ATOM 667 N N . SER A 1 88 ? 9.863 9.990 -3.606 1.00 93.00 88 SER A N 1
ATOM 668 C CA . SER A 1 88 ? 9.912 10.763 -4.852 1.00 93.00 88 SER A CA 1
ATOM 669 C C . SER A 1 88 ? 10.508 10.008 -6.043 1.00 93.00 88 SER A C 1
ATOM 671 O O . SER A 1 88 ? 10.468 10.498 -7.171 1.00 93.00 88 SER A O 1
ATOM 673 N N . SER A 1 89 ? 11.139 8.855 -5.804 1.00 92.50 89 SER A N 1
ATOM 674 C CA . SER A 1 89 ? 11.868 8.108 -6.827 1.00 92.50 89 SER A CA 1
ATOM 675 C C . SER A 1 89 ? 11.917 6.617 -6.509 1.00 92.50 89 SER A C 1
ATOM 677 O O . SER A 1 89 ? 11.953 6.227 -5.341 1.00 92.50 89 SER A O 1
ATOM 679 N N . SER A 1 90 ? 12.053 5.788 -7.545 1.00 93.31 90 SER A N 1
ATOM 680 C CA . SER A 1 90 ? 12.301 4.354 -7.371 1.00 93.31 90 SER A CA 1
ATOM 681 C C . SER A 1 90 ? 13.573 4.070 -6.571 1.00 93.31 90 SER A C 1
ATOM 683 O O . SER A 1 90 ? 13.620 3.075 -5.861 1.00 93.31 90 SER A O 1
ATOM 685 N N . ARG A 1 91 ? 14.602 4.925 -6.662 1.00 94.12 91 ARG A N 1
ATOM 686 C CA . ARG A 1 91 ? 15.866 4.725 -5.940 1.00 94.12 91 ARG A CA 1
ATOM 687 C C . ARG A 1 91 ? 15.695 4.903 -4.434 1.00 94.12 91 ARG A C 1
ATOM 689 O O . ARG A 1 91 ? 16.238 4.115 -3.672 1.00 94.12 91 ARG A O 1
ATOM 696 N N . SER A 1 92 ? 14.961 5.930 -4.005 1.00 95.12 92 SER A N 1
ATOM 697 C CA . SER A 1 92 ? 14.689 6.142 -2.579 1.00 95.12 92 SER A CA 1
ATOM 698 C C . SER A 1 92 ? 13.720 5.102 -2.018 1.00 95.12 92 SER A C 1
ATOM 700 O O . SER A 1 92 ? 13.902 4.674 -0.885 1.00 95.12 92 SER A O 1
ATOM 702 N N . ALA A 1 93 ? 12.751 4.653 -2.819 1.00 95.12 93 ALA A N 1
ATOM 703 C CA . ALA A 1 93 ? 11.875 3.537 -2.470 1.00 95.12 93 ALA A CA 1
ATOM 704 C C . ALA A 1 93 ? 12.651 2.216 -2.296 1.00 95.12 93 ALA A C 1
ATOM 706 O O . ALA A 1 93 ? 12.492 1.528 -1.294 1.00 95.12 93 ALA A O 1
ATOM 707 N N . ASP A 1 94 ? 13.538 1.887 -3.240 1.00 95.19 94 ASP A N 1
ATOM 708 C CA . ASP A 1 94 ? 14.394 0.695 -3.170 1.00 95.19 94 ASP A CA 1
ATOM 709 C C . ASP A 1 94 ? 15.359 0.741 -1.979 1.00 95.19 94 ASP A C 1
ATOM 711 O O . ASP A 1 94 ? 15.568 -0.267 -1.305 1.00 95.19 94 ASP A O 1
ATOM 715 N N . ALA A 1 95 ? 15.907 1.921 -1.676 1.00 95.50 95 ALA A N 1
ATOM 716 C CA . ALA A 1 95 ? 16.757 2.113 -0.509 1.00 95.50 95 ALA A CA 1
ATOM 717 C C . ALA A 1 95 ? 16.014 1.855 0.813 1.00 95.50 95 ALA A C 1
ATOM 719 O O . ALA A 1 95 ? 16.608 1.244 1.694 1.00 95.50 95 ALA A O 1
ATOM 720 N N . ASP A 1 96 ? 14.748 2.274 0.949 1.00 95.69 96 ASP A N 1
ATOM 721 C CA . ASP A 1 96 ? 13.910 1.958 2.122 1.00 95.69 96 ASP A CA 1
ATOM 722 C C . ASP A 1 96 ? 13.662 0.447 2.224 1.00 95.69 96 ASP A C 1
ATOM 724 O O . ASP A 1 96 ? 13.968 -0.152 3.252 1.00 95.69 96 ASP A O 1
ATOM 728 N N . CYS A 1 97 ? 13.230 -0.211 1.140 1.00 95.12 97 CYS A N 1
ATOM 729 C CA . CYS A 1 97 ? 13.025 -1.665 1.159 1.00 95.12 97 CYS A CA 1
ATOM 730 C C . CYS A 1 97 ? 14.285 -2.419 1.628 1.00 95.12 97 CYS A C 1
ATOM 732 O O . CYS A 1 97 ? 14.212 -3.328 2.457 1.00 95.12 97 CYS A O 1
ATOM 734 N N . LYS A 1 98 ? 15.465 -1.999 1.164 1.00 95.19 98 LYS A N 1
ATOM 735 C CA . LYS A 1 98 ? 16.739 -2.628 1.534 1.00 95.19 98 LYS A CA 1
ATOM 736 C C . LYS A 1 98 ? 17.116 -2.472 3.006 1.00 95.19 98 LYS A C 1
ATOM 738 O O . LYS A 1 98 ? 17.880 -3.304 3.491 1.00 95.19 98 LYS A O 1
ATOM 743 N N . GLN A 1 99 ? 16.581 -1.481 3.728 1.00 93.81 99 GLN A N 1
ATOM 744 C CA . GLN A 1 99 ? 16.824 -1.342 5.174 1.00 93.81 99 GLN A CA 1
ATOM 745 C C . GLN A 1 99 ? 16.337 -2.567 5.956 1.00 93.81 99 GLN A C 1
ATOM 747 O O . GLN A 1 99 ? 16.937 -2.918 6.968 1.00 93.81 99 GLN A O 1
ATOM 752 N N . ASP A 1 100 ? 15.322 -3.263 5.441 1.00 90.00 100 ASP A N 1
ATOM 753 C CA . ASP A 1 100 ? 14.735 -4.456 6.056 1.00 90.00 100 ASP A CA 1
ATOM 754 C C . ASP A 1 100 ? 15.075 -5.749 5.296 1.00 90.00 100 ASP A C 1
ATOM 756 O O . ASP A 1 100 ? 14.339 -6.733 5.377 1.00 90.00 100 ASP A O 1
ATOM 760 N N . ASN A 1 101 ? 16.179 -5.758 4.533 1.00 93.12 101 ASN A N 1
ATOM 761 C CA . ASN A 1 101 ? 16.602 -6.887 3.689 1.00 93.12 101 ASN A CA 1
ATOM 762 C C . ASN A 1 101 ? 15.536 -7.318 2.649 1.00 93.12 101 ASN A C 1
ATOM 764 O O . ASN A 1 101 ? 15.426 -8.490 2.272 1.00 93.12 101 ASN A O 1
ATOM 768 N N . GLN A 1 102 ? 14.740 -6.354 2.186 1.00 95.50 102 GLN A N 1
ATOM 769 C CA . GLN A 1 102 ? 13.727 -6.510 1.144 1.00 95.50 102 GLN A CA 1
ATOM 770 C C . GLN A 1 102 ? 14.180 -5.826 -0.154 1.00 95.50 102 GLN A C 1
ATOM 772 O O . GLN A 1 102 ? 15.154 -5.071 -0.186 1.00 95.50 102 GLN A O 1
ATOM 777 N N . HIS A 1 103 ? 13.436 -6.052 -1.231 1.00 95.50 103 HIS A N 1
ATOM 778 C CA . HIS A 1 103 ? 13.593 -5.363 -2.513 1.00 95.50 103 HIS A CA 1
ATOM 779 C C . HIS A 1 103 ? 12.243 -4.838 -3.002 1.00 95.50 103 HIS A C 1
ATOM 781 O O . HIS A 1 103 ? 11.192 -5.274 -2.531 1.00 95.50 103 HIS A O 1
ATOM 787 N N . LEU A 1 104 ? 12.243 -3.903 -3.955 1.00 96.81 104 LEU A N 1
ATOM 788 C CA . LEU A 1 104 ? 10.997 -3.516 -4.621 1.00 96.81 104 LEU A CA 1
ATOM 789 C C . LEU A 1 104 ? 10.384 -4.720 -5.336 1.00 96.81 104 LEU A C 1
ATOM 791 O O . LEU A 1 104 ? 11.013 -5.291 -6.225 1.00 96.81 104 LEU A O 1
ATOM 795 N N . CYS A 1 105 ? 9.141 -5.060 -5.000 1.00 96.00 105 CYS A N 1
ATOM 796 C CA . CYS A 1 105 ? 8.436 -6.194 -5.589 1.00 96.00 105 CYS A CA 1
ATOM 797 C C . CYS A 1 105 ? 8.466 -6.137 -7.121 1.00 96.00 105 CYS A C 1
ATOM 799 O O . CYS A 1 105 ? 8.110 -5.128 -7.732 1.00 96.00 105 CYS A O 1
ATOM 801 N N . THR A 1 106 ? 8.840 -7.233 -7.765 1.00 95.12 106 THR A N 1
ATOM 802 C CA . THR A 1 106 ? 8.718 -7.404 -9.217 1.00 95.12 106 THR A CA 1
ATOM 803 C C . THR A 1 106 ? 7.251 -7.533 -9.637 1.00 95.12 106 THR A C 1
ATOM 805 O O . THR A 1 106 ? 6.369 -7.770 -8.812 1.00 95.12 106 THR A O 1
ATOM 808 N N . MET A 1 107 ? 6.959 -7.432 -10.939 1.00 92.44 107 MET A N 1
ATOM 809 C CA . MET A 1 107 ? 5.595 -7.650 -11.452 1.00 92.44 107 MET A CA 1
ATOM 810 C C . MET A 1 107 ? 5.034 -9.027 -11.054 1.00 92.44 107 MET A C 1
ATOM 812 O O . MET A 1 107 ? 3.866 -9.145 -10.691 1.00 92.44 107 MET A O 1
ATOM 816 N N . VAL A 1 108 ? 5.872 -10.067 -11.105 1.00 92.25 108 VAL A N 1
ATOM 817 C CA . VAL A 1 108 ? 5.480 -11.436 -10.741 1.00 92.25 108 VAL A CA 1
ATOM 818 C C . VAL A 1 108 ? 5.168 -11.527 -9.248 1.00 92.25 108 VAL A C 1
ATOM 820 O O . VAL A 1 108 ? 4.140 -12.080 -8.868 1.00 92.25 108 VAL A O 1
ATOM 823 N N . GLU A 1 109 ? 5.998 -10.928 -8.395 1.00 95.25 109 GLU A N 1
ATOM 824 C CA . GLU A 1 109 ? 5.736 -10.895 -6.953 1.00 95.25 109 GLU A CA 1
ATOM 825 C C . GLU A 1 109 ? 4.480 -10.086 -6.623 1.00 95.25 109 GLU A C 1
ATOM 827 O O . GLU A 1 109 ? 3.694 -10.507 -5.782 1.00 95.25 109 GLU A O 1
ATOM 832 N N . MET A 1 110 ? 4.220 -8.987 -7.334 1.00 94.12 110 MET A N 1
ATOM 833 C CA . MET A 1 110 ? 2.994 -8.202 -7.167 1.00 94.12 110 MET A CA 1
ATOM 834 C C . MET A 1 110 ? 1.723 -8.999 -7.487 1.00 94.12 110 MET A C 1
ATOM 836 O O . MET A 1 110 ? 0.692 -8.780 -6.849 1.00 94.12 110 MET A O 1
ATOM 840 N N . MET A 1 111 ? 1.776 -9.946 -8.428 1.00 91.81 111 MET A N 1
ATOM 841 C CA . MET A 1 111 ? 0.662 -10.867 -8.685 1.00 91.81 111 MET A CA 1
ATOM 842 C C . MET A 1 111 ? 0.432 -11.809 -7.498 1.00 91.81 111 MET A C 1
ATOM 844 O O . MET A 1 111 ? -0.703 -11.953 -7.045 1.00 91.81 111 MET A O 1
ATOM 848 N N . THR A 1 112 ? 1.503 -12.373 -6.933 1.00 91.88 112 THR A N 1
ATOM 849 C CA . THR A 1 112 ? 1.437 -13.203 -5.718 1.00 91.88 112 THR A CA 1
ATOM 850 C C . THR A 1 112 ? 0.895 -12.413 -4.525 1.00 91.88 112 THR A C 1
ATOM 852 O O . THR A 1 112 ? 0.014 -12.890 -3.809 1.00 91.88 112 THR A O 1
ATOM 855 N N . VAL A 1 113 ? 1.373 -11.179 -4.335 1.00 91.75 113 VAL A N 1
ATOM 856 C CA . VAL A 1 113 ? 0.877 -10.246 -3.314 1.00 91.75 113 VAL A CA 1
ATOM 857 C C . VAL A 1 113 ? -0.611 -10.006 -3.516 1.00 91.75 113 VAL A C 1
ATOM 859 O O . VAL A 1 113 ? -1.372 -10.069 -2.553 1.00 91.75 113 VAL A O 1
ATOM 862 N N . TRP A 1 114 ? -1.068 -9.781 -4.750 1.00 91.69 114 TRP A N 1
ATOM 863 C CA . TRP A 1 114 ? -2.490 -9.604 -5.028 1.00 91.69 114 TRP A CA 1
ATOM 864 C C . TRP A 1 114 ? -3.299 -10.842 -4.624 1.00 91.69 114 TRP A C 1
ATOM 866 O O . TRP A 1 114 ? -4.289 -10.691 -3.913 1.00 91.69 114 TRP A O 1
ATOM 876 N N . ASP A 1 115 ? -2.874 -12.048 -4.995 1.00 89.00 115 ASP A N 1
ATOM 877 C CA . ASP A 1 115 ? -3.613 -13.283 -4.686 1.00 89.00 115 ASP A CA 1
ATOM 878 C C . ASP A 1 115 ? -3.728 -13.541 -3.175 1.00 89.00 115 ASP A C 1
ATOM 880 O O . ASP A 1 115 ? -4.733 -14.071 -2.701 1.00 89.00 115 ASP A O 1
ATOM 884 N N . GLN A 1 116 ? -2.727 -13.118 -2.401 1.00 87.94 116 GLN A N 1
ATOM 885 C CA . GLN A 1 116 ? -2.706 -13.277 -0.945 1.00 87.94 116 GLN A CA 1
ATOM 886 C C . GLN A 1 116 ? -3.392 -12.126 -0.198 1.00 87.94 116 GLN A C 1
ATOM 888 O O . GLN A 1 116 ? -3.842 -12.300 0.939 1.00 87.94 116 GLN A O 1
ATOM 893 N N . SER A 1 117 ? -3.436 -10.933 -0.790 1.00 86.12 117 SER A N 1
ATOM 894 C CA . SER A 1 117 ? -3.914 -9.709 -0.143 1.00 86.12 117 SER A CA 1
ATOM 895 C C . SER A 1 117 ? -5.431 -9.601 -0.171 1.00 86.12 117 SER A C 1
ATOM 897 O O . SER A 1 117 ? -6.068 -9.784 -1.208 1.00 86.12 117 SER A O 1
ATOM 899 N N . THR A 1 118 ? -6.012 -9.159 0.942 1.00 81.12 118 THR A N 1
ATOM 900 C CA . THR A 1 118 ? -7.408 -8.691 0.963 1.00 81.12 118 THR A CA 1
ATOM 901 C C . THR A 1 118 ? -7.515 -7.219 0.558 1.00 81.12 118 THR A C 1
ATOM 903 O O . THR A 1 118 ? -8.589 -6.762 0.171 1.00 81.12 118 THR A O 1
ATOM 906 N N . TYR A 1 119 ? -6.400 -6.480 0.594 1.00 80.56 119 TYR A N 1
ATOM 907 C CA . TYR A 1 119 ? -6.290 -5.135 0.044 1.00 80.56 119 TYR A CA 1
ATOM 908 C C . TYR A 1 119 ? -6.314 -5.164 -1.491 1.00 80.56 119 TYR A C 1
ATOM 910 O O . TYR A 1 119 ? -5.565 -5.910 -2.132 1.00 80.56 119 TYR A O 1
ATOM 918 N N . LYS A 1 120 ? -7.192 -4.340 -2.066 1.00 80.62 120 LYS A N 1
ATOM 919 C CA . LYS A 1 120 ? -7.433 -4.159 -3.508 1.00 80.62 120 LYS A CA 1
ATOM 920 C C . LYS A 1 120 ? -7.795 -2.689 -3.785 1.00 80.62 120 LYS A C 1
ATOM 922 O O . LYS A 1 120 ? -8.838 -2.391 -4.364 1.00 80.62 120 LYS A O 1
ATOM 927 N N . GLY A 1 121 ? -7.000 -1.783 -3.216 1.00 71.38 121 GLY A N 1
ATOM 928 C CA . GLY A 1 121 ? -7.292 -0.352 -3.154 1.00 71.38 121 GLY A CA 1
ATOM 929 C C . GLY A 1 121 ? -6.757 0.477 -4.324 1.00 71.38 121 GLY A C 1
ATOM 930 O O . GLY A 1 121 ? -6.160 -0.013 -5.275 1.00 71.38 121 GLY A O 1
ATOM 931 N N . TYR A 1 122 ? -6.993 1.783 -4.254 1.00 68.62 122 TYR A N 1
ATOM 932 C CA . TYR A 1 122 ? -6.660 2.718 -5.332 1.00 68.62 122 TYR A CA 1
ATOM 933 C C . TYR A 1 122 ? -5.252 3.311 -5.228 1.00 68.62 122 TYR A C 1
ATOM 935 O O . TYR A 1 122 ? -4.871 4.089 -6.105 1.00 68.62 122 TYR A O 1
ATOM 943 N N . ASP A 1 123 ? -4.495 2.956 -4.189 1.00 85.88 123 ASP A N 1
ATOM 944 C CA . ASP A 1 123 ? -3.210 3.586 -3.918 1.00 85.88 123 ASP A CA 1
ATOM 945 C C . ASP A 1 123 ? -2.134 3.080 -4.880 1.00 85.88 123 ASP A C 1
ATOM 947 O O . ASP A 1 123 ? -2.010 1.883 -5.159 1.00 85.88 123 ASP A O 1
ATOM 951 N N . TRP A 1 124 ? -1.346 4.025 -5.384 1.00 91.12 124 TRP A N 1
ATOM 952 C CA . TRP A 1 124 ? -0.194 3.746 -6.225 1.00 91.12 124 TRP A CA 1
ATOM 953 C C . TRP A 1 124 ? 1.034 3.451 -5.370 1.00 91.12 124 TRP A C 1
ATOM 955 O O . TRP A 1 124 ? 1.169 3.913 -4.234 1.00 91.12 124 TRP A O 1
ATOM 965 N N . GLY A 1 125 ? 1.964 2.691 -5.932 1.00 93.88 125 GLY A N 1
ATOM 966 C CA . GLY A 1 125 ? 3.248 2.460 -5.302 1.00 93.88 125 GLY A CA 1
ATOM 967 C C . GLY A 1 125 ? 4.364 2.154 -6.285 1.00 93.88 125 GLY A C 1
ATOM 968 O O . GLY A 1 125 ? 4.133 1.716 -7.413 1.00 93.88 125 GLY A O 1
ATOM 969 N N . TRP A 1 126 ? 5.587 2.392 -5.829 1.00 95.38 126 TRP A N 1
ATOM 970 C CA . TRP A 1 126 ? 6.808 1.955 -6.488 1.00 95.38 126 TRP A CA 1
ATOM 971 C C . TRP A 1 126 ? 6.935 0.434 -6.440 1.00 95.38 126 TRP A C 1
ATOM 973 O O . TRP A 1 126 ? 6.595 -0.203 -5.440 1.00 95.38 126 TRP A O 1
ATOM 983 N N . PHE A 1 127 ? 7.453 -0.125 -7.531 1.00 95.44 127 PHE A N 1
ATOM 984 C CA . PHE A 1 127 ? 7.756 -1.544 -7.693 1.00 95.44 127 PHE A CA 1
ATOM 985 C C . PHE A 1 127 ? 8.971 -1.702 -8.627 1.00 95.44 127 PHE A C 1
ATOM 987 O O . PHE A 1 127 ? 9.452 -0.717 -9.192 1.00 95.44 127 PHE A O 1
ATOM 994 N N . GLY A 1 128 ? 9.474 -2.925 -8.789 1.00 92.75 128 GLY A N 1
ATOM 995 C CA . GLY A 1 128 ? 10.789 -3.229 -9.364 1.00 92.75 128 GLY A CA 1
ATOM 996 C C . GLY A 1 128 ? 11.033 -2.837 -10.830 1.00 92.75 128 GLY A C 1
ATOM 997 O O . GLY A 1 128 ? 12.138 -3.044 -11.315 1.00 92.75 128 GLY A O 1
ATOM 998 N N . ASP A 1 129 ? 10.053 -2.274 -11.547 1.00 89.06 129 ASP A N 1
ATOM 999 C CA . ASP A 1 129 ? 10.246 -1.719 -12.903 1.00 89.06 129 ASP A CA 1
ATOM 1000 C C . ASP A 1 129 ? 10.958 -0.356 -12.884 1.00 89.06 129 ASP A C 1
ATOM 1002 O O . ASP A 1 129 ? 11.641 0.003 -13.839 1.00 89.06 129 ASP A O 1
ATOM 1006 N N . GLY A 1 130 ? 10.796 0.422 -11.809 1.00 86.00 130 GLY A N 1
ATOM 1007 C CA . GLY A 1 130 ? 11.453 1.717 -11.599 1.00 86.00 130 GLY A CA 1
ATOM 1008 C C . GLY A 1 130 ? 11.036 2.866 -12.529 1.00 86.00 130 GLY A C 1
ATOM 1009 O O . GLY A 1 130 ? 11.304 4.023 -12.206 1.00 86.00 130 GLY A O 1
ATOM 1010 N N . THR A 1 131 ? 10.346 2.580 -13.637 1.00 88.44 131 THR A N 1
ATOM 1011 C CA . THR A 1 131 ? 9.828 3.578 -14.595 1.00 88.44 131 THR A CA 1
ATOM 1012 C C . THR A 1 131 ? 8.313 3.755 -14.529 1.00 88.44 131 THR A C 1
ATOM 1014 O O . THR A 1 131 ? 7.766 4.693 -15.111 1.00 88.44 131 THR A O 1
ATOM 1017 N N . LYS A 1 132 ? 7.636 2.869 -13.798 1.00 91.88 132 LYS A N 1
ATOM 1018 C CA . LYS A 1 132 ? 6.187 2.848 -13.633 1.00 91.88 132 LYS A CA 1
ATOM 1019 C C . LYS A 1 132 ? 5.807 2.713 -12.171 1.00 91.88 132 LYS A C 1
ATOM 1021 O O . LYS A 1 132 ? 6.537 2.144 -11.359 1.00 91.88 132 LYS A O 1
ATOM 1026 N N . LEU A 1 133 ? 4.608 3.181 -11.869 1.00 93.12 133 LEU A N 1
ATOM 1027 C CA . LEU A 1 133 ? 3.917 2.894 -10.620 1.00 93.12 133 LEU A CA 1
ATOM 1028 C C . LEU A 1 133 ? 2.958 1.735 -10.830 1.00 93.12 133 LEU A C 1
ATOM 1030 O O . LEU A 1 133 ? 2.510 1.494 -11.951 1.00 93.12 133 LEU A O 1
ATOM 1034 N N . ILE A 1 134 ? 2.606 1.055 -9.746 1.00 93.31 134 ILE A N 1
ATOM 1035 C CA . ILE A 1 134 ? 1.636 -0.033 -9.747 1.00 93.31 134 ILE A CA 1
ATOM 1036 C C . ILE A 1 134 ? 0.556 0.196 -8.693 1.00 93.31 134 ILE A C 1
ATOM 1038 O O . ILE A 1 134 ? 0.822 0.759 -7.634 1.00 93.31 134 ILE A O 1
ATOM 1042 N N . LYS A 1 135 ? -0.662 -0.268 -8.969 1.00 91.81 135 LYS A N 1
ATOM 1043 C CA . LYS A 1 135 ? -1.742 -0.382 -7.983 1.00 91.81 135 LYS A CA 1
ATOM 1044 C C . LYS A 1 135 ? -2.461 -1.722 -8.103 1.00 91.81 135 LYS A C 1
ATOM 1046 O O . LYS A 1 135 ? -2.591 -2.272 -9.201 1.00 91.81 135 LYS A O 1
ATOM 1051 N N . MET A 1 136 ? -2.962 -2.225 -6.978 1.00 91.56 136 MET A N 1
ATOM 1052 C CA . MET A 1 136 ? -3.769 -3.447 -6.911 1.00 91.56 136 MET A CA 1
ATOM 1053 C C . MET A 1 136 ? -5.254 -3.118 -6.996 1.00 91.56 136 MET A C 1
ATOM 1055 O O . MET A 1 136 ? -5.799 -2.566 -6.055 1.00 91.56 136 MET A O 1
ATOM 1059 N N . VAL A 1 137 ? -5.944 -3.536 -8.050 1.00 87.62 137 VAL A N 1
ATOM 1060 C CA . VAL A 1 137 ? -7.382 -3.267 -8.207 1.00 87.62 137 VAL A CA 1
ATOM 1061 C C . VAL A 1 137 ? -8.207 -4.538 -8.056 1.00 87.62 137 VAL A C 1
ATOM 1063 O O . VAL A 1 137 ? -7.715 -5.642 -8.270 1.00 87.62 137 VAL A O 1
ATOM 1066 N N . HIS A 1 138 ? -9.487 -4.399 -7.717 1.00 83.19 138 HIS A N 1
ATOM 1067 C CA . HIS A 1 138 ? -10.414 -5.535 -7.732 1.00 83.19 138 HIS A CA 1
ATOM 1068 C C . HIS A 1 138 ? -10.586 -6.123 -9.134 1.00 83.19 138 HIS A C 1
ATOM 1070 O O . HIS A 1 138 ? -10.627 -7.340 -9.299 1.00 83.19 138 HIS A O 1
ATOM 1076 N N . ARG A 1 139 ? -10.708 -5.242 -10.129 1.00 84.44 139 ARG A N 1
ATOM 1077 C CA . ARG A 1 139 ? -10.834 -5.595 -11.535 1.00 84.44 139 ARG A CA 1
ATOM 1078 C C . ARG A 1 139 ? -10.319 -4.445 -12.393 1.00 84.44 139 ARG A C 1
ATOM 1080 O O . ARG A 1 139 ? -10.621 -3.288 -12.116 1.00 84.44 139 ARG A O 1
ATOM 1087 N N . CYS A 1 140 ? -9.591 -4.767 -13.448 1.00 85.62 140 CYS A N 1
ATOM 1088 C CA . CYS A 1 140 ? -9.394 -3.891 -14.600 1.00 85.62 140 CYS A CA 1
ATOM 1089 C C . CYS A 1 140 ? -9.617 -4.690 -15.886 1.00 85.62 140 CYS A C 1
ATOM 1091 O O . CYS A 1 140 ? -9.683 -5.919 -15.850 1.00 85.62 140 CYS A O 1
ATOM 1093 N N . ASP A 1 141 ? -9.772 -4.004 -17.012 1.00 82.88 141 ASP A N 1
ATOM 1094 C CA . ASP A 1 141 ? -9.905 -4.652 -18.314 1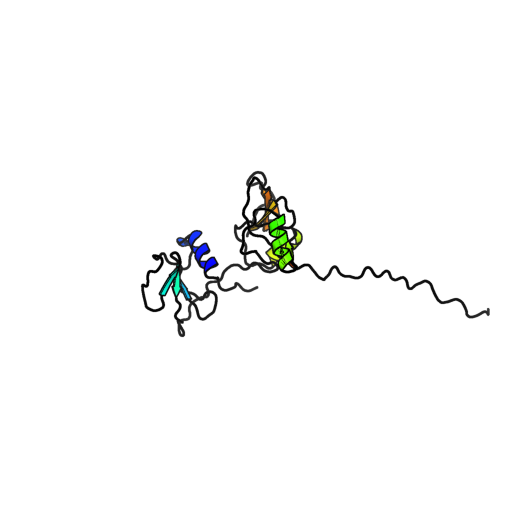.00 82.88 141 ASP A CA 1
ATOM 1095 C C . ASP A 1 141 ? -8.570 -4.560 -19.076 1.00 82.88 141 ASP A C 1
ATOM 1097 O O . ASP A 1 141 ? -8.115 -3.446 -19.349 1.00 82.88 141 ASP A O 1
ATOM 1101 N N . PRO A 1 142 ? -7.915 -5.690 -19.410 1.00 78.00 142 PRO A N 1
ATOM 1102 C CA . PRO A 1 142 ? -6.695 -5.697 -20.219 1.00 78.00 142 PRO A CA 1
ATOM 1103 C C . PRO A 1 142 ? -6.879 -5.102 -21.621 1.00 78.00 142 PRO A C 1
ATOM 1105 O O . PRO A 1 142 ? -5.905 -4.636 -22.209 1.00 78.00 142 PRO A O 1
ATOM 1108 N N . GLY A 1 143 ? -8.102 -5.136 -22.158 1.00 71.56 143 GLY A N 1
ATOM 1109 C CA . GLY A 1 143 ? -8.447 -4.654 -23.494 1.00 71.56 143 GLY A CA 1
ATOM 1110 C C . GLY A 1 143 ? -8.797 -3.168 -23.561 1.00 71.56 143 GLY A C 1
ATOM 1111 O O . GLY A 1 143 ? -8.949 -2.641 -24.661 1.00 71.56 143 GLY A O 1
ATOM 1112 N N . ILE A 1 144 ? -8.912 -2.474 -22.422 1.00 67.31 144 ILE A N 1
ATOM 1113 C CA . ILE A 1 144 ? -9.305 -1.061 -22.379 1.00 67.31 144 ILE A CA 1
ATOM 1114 C C . ILE A 1 144 ? -8.127 -0.210 -21.903 1.00 67.31 144 ILE A C 1
ATOM 1116 O O . ILE A 1 144 ? -7.755 -0.220 -20.728 1.00 67.31 144 ILE A O 1
ATOM 1120 N N . VAL A 1 145 ? -7.585 0.607 -22.809 1.00 63.06 145 VAL A N 1
ATOM 1121 C CA . VAL A 1 145 ? -6.700 1.719 -22.440 1.00 63.06 145 VAL A CA 1
ATOM 1122 C C . VAL A 1 145 ? -7.583 2.837 -21.888 1.00 63.06 145 VAL A C 1
ATOM 1124 O O . VAL A 1 145 ? -8.122 3.641 -22.641 1.00 63.06 145 VAL A O 1
ATOM 1127 N N . GLN A 1 146 ? -7.793 2.857 -20.569 1.00 56.09 146 GLN A N 1
ATOM 1128 C CA . GLN A 1 146 ? -8.657 3.863 -19.933 1.00 56.09 146 GLN A CA 1
ATOM 1129 C C . GLN A 1 146 ? -8.072 5.282 -20.036 1.00 56.09 146 GLN A C 1
ATOM 1131 O O . GLN A 1 146 ? -8.830 6.239 -20.135 1.00 56.09 146 GLN A O 1
ATOM 1136 N N . PHE A 1 147 ? -6.739 5.409 -20.055 1.00 63.31 147 PHE A N 1
ATOM 1137 C CA . PHE A 1 147 ? -5.995 6.661 -20.220 1.00 63.31 147 PHE A CA 1
ATOM 1138 C C . PHE A 1 147 ? -4.602 6.365 -20.822 1.00 63.31 147 PHE A C 1
ATOM 1140 O O . PHE A 1 147 ? -4.064 5.279 -20.577 1.00 63.31 147 PHE A O 1
ATOM 1147 N N . PRO A 1 148 ? -3.977 7.290 -21.577 1.00 68.00 148 PRO A N 1
ATOM 1148 C CA . PRO A 1 148 ? -2.615 7.109 -22.087 1.00 68.00 148 PRO A CA 1
ATOM 1149 C C . PRO A 1 148 ? -1.611 6.836 -20.955 1.00 68.00 148 PRO A C 1
ATOM 1151 O O . PRO A 1 148 ? -1.640 7.507 -19.926 1.00 68.00 148 PRO A O 1
ATOM 1154 N N . GLY A 1 149 ? -0.738 5.842 -21.134 1.00 70.19 149 GLY A N 1
ATOM 1155 C CA . GLY A 1 149 ? 0.269 5.448 -20.136 1.00 70.19 149 GLY A CA 1
ATOM 1156 C C . GLY A 1 149 ? -0.234 4.497 -19.044 1.00 70.19 149 GLY A C 1
ATOM 1157 O O . GLY A 1 149 ? 0.555 4.088 -18.196 1.00 70.19 149 GLY A O 1
ATOM 1158 N N . TYR A 1 150 ? -1.515 4.105 -19.059 1.00 81.44 150 TYR A N 1
ATOM 1159 C CA . TYR A 1 150 ? -2.071 3.115 -18.135 1.00 81.44 150 TYR A CA 1
ATOM 1160 C C . TYR A 1 150 ? -2.178 1.741 -18.789 1.00 81.44 150 TYR A C 1
ATOM 1162 O O . TYR A 1 150 ? -2.682 1.606 -19.905 1.00 81.44 150 TYR A O 1
ATOM 1170 N N . ARG A 1 151 ? -1.768 0.697 -18.067 1.00 87.38 151 ARG A N 1
ATOM 1171 C CA . ARG A 1 151 ? -1.856 -0.687 -18.545 1.00 87.38 151 ARG A CA 1
ATOM 1172 C C . ARG A 1 151 ? -2.410 -1.606 -17.472 1.00 87.38 151 ARG A C 1
ATOM 1174 O O . ARG A 1 151 ? -1.881 -1.659 -16.366 1.00 87.38 151 ARG A O 1
ATOM 1181 N N . CYS A 1 152 ? -3.469 -2.333 -17.811 1.00 88.00 152 CYS A N 1
ATOM 1182 C CA . CYS A 1 152 ? -4.018 -3.380 -16.962 1.00 88.00 152 CYS A CA 1
ATOM 1183 C C . CYS A 1 152 ? -3.275 -4.702 -17.196 1.00 88.00 152 CYS A C 1
ATOM 1185 O O . CYS A 1 152 ? -3.020 -5.097 -18.334 1.00 88.00 152 CYS A O 1
ATOM 1187 N N . TRP A 1 153 ? -2.971 -5.403 -16.111 1.00 86.50 153 TRP A N 1
ATOM 1188 C CA . TRP A 1 153 ? -2.289 -6.689 -16.102 1.00 86.50 153 TRP A CA 1
ATOM 1189 C C . TRP A 1 153 ? -3.188 -7.730 -15.447 1.00 86.50 153 TRP A C 1
ATOM 1191 O O . TRP A 1 153 ? -3.5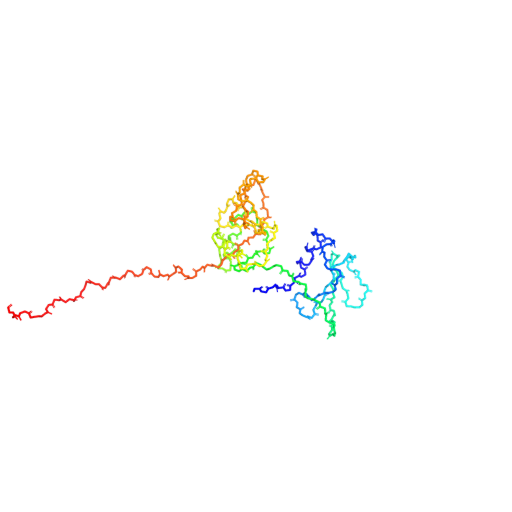92 -7.581 -14.290 1.00 86.50 153 TRP A O 1
ATOM 1201 N N . TYR A 1 154 ? -3.522 -8.772 -16.214 1.00 85.19 154 TYR A N 1
ATOM 1202 C CA . TYR A 1 154 ? -4.327 -9.923 -15.778 1.00 85.19 154 TYR A CA 1
ATOM 1203 C C . TYR A 1 154 ? -5.682 -9.571 -15.146 1.00 85.19 154 TYR A C 1
ATOM 1205 O O . TYR A 1 154 ? -6.245 -10.360 -14.392 1.00 85.19 154 TYR A O 1
ATOM 1213 N N . GLY A 1 155 ? -6.203 -8.374 -15.417 1.00 86.25 155 GLY A N 1
ATOM 1214 C CA . GLY A 1 155 ? -7.416 -7.869 -14.785 1.00 86.25 155 GLY A CA 1
ATOM 1215 C C . GLY A 1 155 ? -7.279 -7.539 -13.296 1.00 86.25 155 GLY A C 1
ATOM 1216 O O . GLY A 1 155 ? -8.298 -7.329 -12.646 1.00 86.25 155 GLY A O 1
ATOM 1217 N N . ARG A 1 156 ? -6.058 -7.502 -12.747 1.00 88.12 156 ARG A N 1
ATOM 1218 C CA . ARG A 1 156 ? -5.781 -7.435 -11.297 1.00 88.12 156 ARG A CA 1
ATOM 1219 C C . ARG A 1 156 ? -4.891 -6.264 -10.892 1.00 88.12 156 ARG A C 1
ATOM 1221 O O . ARG A 1 156 ? -5.080 -5.684 -9.824 1.00 88.12 156 ARG A O 1
ATOM 1228 N N . LEU A 1 157 ? -3.919 -5.911 -11.728 1.00 90.88 157 LEU A N 1
ATOM 1229 C CA . LEU A 1 157 ? -2.958 -4.842 -11.456 1.00 90.88 157 LEU A CA 1
ATOM 1230 C C . LEU A 1 157 ? -3.061 -3.775 -12.537 1.00 90.88 157 LEU A C 1
ATOM 1232 O O . LEU A 1 157 ? -3.319 -4.085 -13.697 1.00 90.88 157 LEU A O 1
ATOM 1236 N N . VAL A 1 158 ? -2.823 -2.521 -12.175 1.00 91.38 158 VAL A N 1
ATOM 1237 C CA . VAL A 1 158 ? -2.692 -1.433 -13.148 1.00 91.38 158 VAL A CA 1
ATOM 1238 C C . VAL A 1 158 ? -1.326 -0.800 -12.971 1.00 91.38 158 VAL A C 1
ATOM 1240 O O . VAL A 1 158 ? -0.945 -0.492 -11.844 1.00 91.38 158 VAL A O 1
ATOM 1243 N N . THR A 1 159 ? -0.606 -0.592 -14.070 1.00 91.69 159 THR A N 1
ATOM 1244 C CA . THR A 1 159 ? 0.619 0.211 -14.097 1.00 91.69 159 THR A CA 1
ATOM 1245 C C . THR A 1 159 ? 0.385 1.550 -14.765 1.00 91.69 159 THR A C 1
ATOM 1247 O O . THR A 1 159 ? -0.442 1.631 -15.673 1.00 91.69 159 THR A O 1
ATOM 1250 N N . GLN A 1 160 ? 1.141 2.562 -14.356 1.00 89.94 160 GLN A N 1
ATOM 1251 C CA . GLN A 1 160 ? 1.137 3.886 -14.970 1.00 89.94 160 GLN A CA 1
ATOM 1252 C C . GLN A 1 160 ? 2.569 4.384 -15.196 1.00 89.94 160 GLN A C 1
ATOM 1254 O O . GLN A 1 160 ? 3.392 4.288 -14.284 1.00 89.94 160 GLN A O 1
ATOM 1259 N N . ASP A 1 161 ? 2.845 4.944 -16.376 1.00 88.00 161 ASP A N 1
ATOM 1260 C CA . ASP A 1 161 ? 4.098 5.656 -16.658 1.00 88.00 161 ASP A CA 1
ATOM 1261 C C . ASP A 1 161 ? 4.236 6.928 -15.800 1.00 88.00 161 ASP A C 1
ATOM 1263 O O . ASP A 1 161 ? 3.273 7.657 -15.544 1.00 88.00 161 ASP A O 1
ATOM 1267 N N . ILE A 1 162 ? 5.454 7.216 -15.344 1.00 83.69 162 ILE A N 1
ATOM 1268 C CA . ILE A 1 162 ? 5.735 8.360 -14.468 1.00 83.69 162 ILE A CA 1
ATOM 1269 C C . ILE A 1 162 ? 5.749 9.654 -15.294 1.00 83.69 162 ILE A C 1
ATOM 1271 O O . ILE A 1 162 ? 6.697 9.915 -16.028 1.00 83.69 162 ILE A O 1
ATOM 1275 N N . ALA A 1 163 ? 4.712 10.485 -15.155 1.00 67.00 163 ALA A N 1
ATOM 1276 C CA . ALA A 1 163 ? 4.565 11.706 -15.954 1.00 67.00 163 ALA A CA 1
ATOM 1277 C C . ALA A 1 163 ? 5.292 12.951 -15.385 1.00 67.00 163 ALA A C 1
ATOM 1279 O O . ALA A 1 163 ? 5.612 13.853 -16.151 1.00 67.00 163 ALA A O 1
ATOM 1280 N N . SER A 1 164 ? 5.547 13.040 -14.070 1.00 65.50 164 SER A N 1
ATOM 1281 C CA . SER A 1 164 ? 6.434 14.018 -13.383 1.00 65.50 164 SER A CA 1
ATOM 1282 C C . SER A 1 164 ? 6.280 13.899 -11.855 1.00 65.50 164 SER A C 1
ATOM 1284 O O . SER A 1 164 ? 5.314 13.293 -11.409 1.00 65.50 164 SER A O 1
ATOM 1286 N N . GLN A 1 165 ? 7.247 14.423 -11.076 1.00 62.94 165 GLN A N 1
ATOM 1287 C CA . GLN A 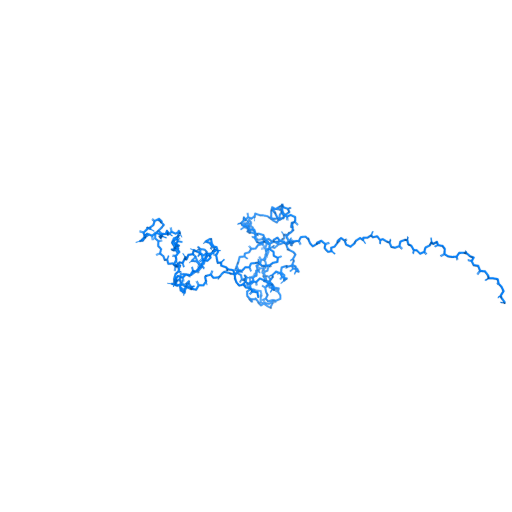1 165 ? 7.349 14.423 -9.595 1.00 62.94 165 GLN A CA 1
ATOM 1288 C C . GLN A 1 165 ? 6.254 13.645 -8.845 1.00 62.94 165 GLN A C 1
ATOM 1290 O O . GLN A 1 165 ? 5.222 14.192 -8.459 1.00 62.94 165 GLN A O 1
ATOM 1295 N N . VAL A 1 166 ? 6.509 12.362 -8.595 1.00 83.19 166 VAL A N 1
ATOM 1296 C CA . VAL A 1 166 ? 5.537 11.483 -7.948 1.00 83.19 166 VAL A CA 1
ATOM 1297 C C . VAL A 1 166 ? 6.008 11.138 -6.543 1.00 83.19 166 VAL A C 1
ATOM 1299 O O . VAL A 1 166 ? 7.089 10.589 -6.386 1.00 83.19 166 VAL A O 1
ATOM 1302 N N . GLN A 1 167 ? 5.193 11.440 -5.533 1.00 90.38 167 GLN A N 1
ATOM 1303 C CA . GLN A 1 167 ? 5.398 11.002 -4.151 1.00 90.38 167 GLN A CA 1
ATOM 1304 C C . GLN A 1 167 ? 4.469 9.826 -3.862 1.00 90.38 167 GLN A C 1
ATOM 1306 O O . GLN A 1 167 ? 3.271 10.024 -3.669 1.00 90.38 167 GLN A O 1
ATOM 1311 N N . GLN A 1 168 ? 5.001 8.604 -3.873 1.00 92.31 168 GLN A N 1
ATOM 1312 C CA . GLN A 1 168 ? 4.213 7.386 -3.634 1.00 92.31 168 GLN A CA 1
ATOM 1313 C C . GLN A 1 168 ? 4.949 6.420 -2.726 1.00 92.31 168 GLN A C 1
ATOM 1315 O O . GLN A 1 168 ? 6.176 6.403 -2.677 1.00 92.31 168 GLN A O 1
ATOM 1320 N N . ARG A 1 169 ? 4.187 5.600 -2.009 1.00 93.75 169 ARG A N 1
ATOM 1321 C CA . ARG A 1 169 ? 4.717 4.511 -1.180 1.00 93.75 169 ARG A CA 1
ATOM 1322 C C . ARG A 1 169 ? 5.322 3.411 -2.049 1.00 93.75 169 ARG A C 1
ATOM 1324 O O . ARG A 1 169 ? 5.279 3.485 -3.274 1.00 93.75 169 ARG A O 1
ATOM 1331 N N . ALA A 1 170 ? 5.887 2.386 -1.438 1.00 95.06 170 ALA A N 1
ATOM 1332 C CA . ALA A 1 170 ? 6.551 1.296 -2.136 1.00 95.06 170 ALA A CA 1
ATOM 1333 C C . ALA A 1 170 ? 6.007 -0.061 -1.697 1.00 95.06 170 ALA A C 1
ATOM 1335 O O . ALA A 1 170 ? 5.636 -0.241 -0.537 1.00 95.06 170 ALA A O 1
ATOM 1336 N N . PHE A 1 171 ? 5.976 -1.016 -2.624 1.00 95.00 171 PHE A N 1
ATOM 1337 C CA . PHE A 1 171 ? 5.757 -2.423 -2.308 1.00 95.00 171 PHE A CA 1
ATOM 1338 C C . PHE A 1 171 ? 7.116 -3.113 -2.175 1.00 95.00 171 PHE A C 1
ATOM 1340 O O . PHE A 1 171 ? 7.827 -3.281 -3.165 1.00 95.00 171 PHE A O 1
ATOM 1347 N N . CYS A 1 172 ? 7.470 -3.502 -0.953 1.00 96.12 172 CYS A N 1
ATOM 1348 C CA . CYS A 1 172 ? 8.712 -4.192 -0.630 1.00 96.12 172 CYS A CA 1
ATOM 1349 C C . CYS A 1 172 ? 8.446 -5.686 -0.399 1.00 96.12 172 CYS A C 1
ATOM 1351 O O . CYS A 1 172 ? 7.659 -6.062 0.476 1.00 96.12 172 CYS A O 1
ATOM 1353 N N . CYS A 1 173 ? 9.095 -6.541 -1.180 1.00 95.50 173 CYS A N 1
ATOM 1354 C CA . CYS A 1 173 ? 8.980 -7.992 -1.112 1.00 95.50 173 CYS A CA 1
ATOM 1355 C C . CYS A 1 173 ? 10.210 -8.595 -0.437 1.00 95.50 173 CYS A C 1
ATOM 1357 O O . CYS A 1 173 ? 11.299 -8.026 -0.454 1.00 95.50 173 CYS A O 1
ATOM 1359 N N . GLN A 1 174 ? 10.025 -9.753 0.190 1.00 93.12 174 GLN A N 1
ATOM 1360 C CA . GLN A 1 174 ? 11.125 -10.469 0.825 1.00 93.12 174 GLN A CA 1
ATOM 1361 C C . GLN A 1 174 ? 12.109 -10.964 -0.229 1.00 93.12 174 GLN A C 1
ATOM 1363 O O . GLN A 1 174 ? 11.705 -11.590 -1.212 1.00 93.12 174 GLN A O 1
ATOM 1368 N N . THR A 1 175 ? 13.401 -10.757 0.019 1.00 79.38 175 THR A N 1
ATOM 1369 C CA . THR A 1 175 ? 14.448 -11.377 -0.789 1.00 79.38 175 THR A CA 1
ATOM 1370 C C . THR A 1 175 ? 14.333 -12.887 -0.605 1.00 79.38 175 THR A C 1
ATOM 1372 O O . THR A 1 175 ? 14.632 -13.422 0.462 1.00 79.38 175 THR A O 1
ATOM 1375 N N . SER A 1 176 ? 13.843 -13.591 -1.622 1.00 60.34 176 SER A N 1
ATOM 1376 C CA . SER A 1 176 ? 13.671 -15.041 -1.559 1.00 60.34 176 SER A CA 1
ATOM 1377 C C . SER A 1 176 ? 15.030 -15.705 -1.304 1.00 60.34 176 SER A C 1
ATOM 1379 O O . SER A 1 176 ? 15.849 -15.793 -2.216 1.00 60.34 176 SER A O 1
ATOM 1381 N N . SER A 1 177 ? 15.273 -16.250 -0.106 1.00 46.94 177 SER A N 1
ATOM 1382 C CA . SER A 1 177 ? 16.474 -17.064 0.175 1.00 46.94 177 SER A CA 1
ATOM 1383 C C . SER A 1 177 ? 16.558 -18.343 -0.683 1.00 46.94 177 SER A C 1
ATOM 1385 O O . SER A 1 177 ? 17.546 -19.068 -0.623 1.00 46.94 177 SER A O 1
ATOM 1387 N N . ALA A 1 178 ? 15.546 -18.615 -1.513 1.00 41.34 178 ALA A N 1
ATOM 1388 C CA . ALA A 1 178 ? 15.442 -19.780 -2.386 1.00 41.34 178 ALA A CA 1
ATOM 1389 C C . ALA A 1 178 ? 16.322 -19.735 -3.657 1.00 41.34 178 ALA A C 1
ATOM 1391 O O . ALA A 1 178 ? 16.397 -20.739 -4.356 1.00 41.34 178 ALA A O 1
ATOM 1392 N N . TYR A 1 179 ? 17.029 -18.633 -3.946 1.00 39.84 179 TYR A N 1
ATOM 1393 C CA . TYR A 1 179 ? 17.997 -18.558 -5.060 1.00 39.84 179 TYR A CA 1
ATOM 1394 C C . TYR A 1 179 ? 19.470 -18.655 -4.628 1.00 39.84 179 TYR A C 1
ATOM 1396 O O . TYR A 1 179 ? 20.373 -18.424 -5.426 1.00 39.84 179 TYR A O 1
ATOM 1404 N N . LEU A 1 180 ? 19.731 -19.079 -3.388 1.00 37.84 180 LEU A N 1
ATOM 1405 C CA . LEU A 1 180 ? 21.048 -19.545 -2.935 1.00 37.84 180 LEU A CA 1
ATOM 1406 C C . LEU A 1 180 ? 21.158 -21.077 -3.061 1.00 37.84 180 LEU A C 1
ATOM 1408 O O . LEU A 1 180 ? 21.739 -21.754 -2.216 1.00 37.84 180 LEU A O 1
ATOM 1412 N N . VAL A 1 181 ? 20.607 -21.658 -4.134 1.00 36.56 181 VAL A N 1
ATOM 1413 C CA . VAL A 1 181 ? 21.009 -23.007 -4.547 1.00 36.56 181 VAL A CA 1
ATOM 1414 C C . VAL A 1 181 ? 22.405 -22.869 -5.132 1.00 36.56 181 VAL A C 1
ATOM 1416 O O . VAL A 1 181 ? 22.587 -22.426 -6.263 1.00 36.56 181 VAL A O 1
ATOM 1419 N N . ARG A 1 182 ? 23.387 -23.182 -4.285 1.00 36.56 182 ARG A N 1
ATOM 1420 C CA . ARG A 1 182 ? 24.790 -23.434 -4.608 1.00 36.56 182 ARG A CA 1
ATOM 1421 C C . ARG A 1 182 ? 24.997 -23.747 -6.093 1.00 36.56 182 ARG A C 1
ATOM 1423 O O . ARG A 1 182 ? 24.703 -24.851 -6.547 1.00 36.56 182 ARG A O 1
ATOM 1430 N N . ALA A 1 183 ? 25.654 -22.834 -6.799 1.00 38.59 183 ALA A N 1
ATOM 1431 C CA . ALA A 1 183 ? 26.533 -23.204 -7.898 1.00 38.59 183 ALA A CA 1
ATOM 1432 C C . ALA A 1 183 ? 27.740 -23.971 -7.321 1.00 38.59 183 ALA A C 1
ATOM 1434 O O . ALA A 1 183 ? 28.868 -23.493 -7.323 1.00 38.59 183 ALA A O 1
ATOM 1435 N N . THR A 1 184 ? 27.505 -25.152 -6.750 1.00 41.16 184 THR A N 1
ATOM 1436 C CA . THR A 1 184 ? 28.546 -26.161 -6.576 1.00 41.16 184 THR A CA 1
ATOM 1437 C C . THR A 1 184 ? 28.364 -27.135 -7.720 1.00 41.16 184 THR A C 1
ATOM 1439 O O . THR A 1 184 ? 27.506 -28.014 -7.669 1.00 41.16 184 THR A O 1
ATOM 1442 N N . LEU A 1 185 ? 29.150 -26.914 -8.774 1.00 39.81 185 LEU A N 1
ATOM 1443 C CA . LEU A 1 185 ? 29.439 -27.905 -9.802 1.00 39.81 185 LEU A CA 1
ATOM 1444 C C . LEU A 1 185 ? 29.661 -29.280 -9.148 1.00 39.81 185 LEU A C 1
ATOM 1446 O O . LEU A 1 185 ? 30.453 -29.362 -8.204 1.00 39.81 185 LEU A O 1
ATOM 1450 N N . PRO A 1 186 ? 29.063 -30.372 -9.650 1.00 40.16 186 PRO A N 1
ATOM 1451 C CA . PRO A 1 186 ? 29.527 -31.699 -9.304 1.00 40.16 186 PRO A CA 1
ATOM 1452 C C . PRO A 1 186 ? 30.812 -31.965 -10.099 1.00 40.16 186 PRO A C 1
ATOM 1454 O O . PRO A 1 186 ? 30.795 -32.619 -11.137 1.00 40.16 186 PRO A O 1
ATOM 1457 N N . VAL A 1 187 ? 31.953 -31.457 -9.624 1.00 44.59 187 VAL A N 1
ATOM 1458 C CA . VAL A 1 187 ? 33.264 -32.008 -10.006 1.00 44.59 187 VAL A CA 1
ATOM 1459 C C . VAL A 1 187 ? 33.506 -33.224 -9.118 1.00 44.59 187 VAL A C 1
ATOM 1461 O O . VAL A 1 187 ? 34.261 -33.184 -8.154 1.00 44.59 187 VAL A O 1
ATOM 1464 N N . ALA A 1 188 ? 32.775 -34.296 -9.397 1.00 41.91 188 ALA A N 1
ATOM 1465 C CA . ALA A 1 188 ? 32.971 -35.597 -8.772 1.00 41.91 188 ALA A CA 1
ATOM 1466 C C . ALA A 1 188 ? 32.525 -36.693 -9.746 1.00 41.91 188 ALA A C 1
ATOM 1468 O O . ALA A 1 188 ? 31.612 -37.457 -9.461 1.00 41.91 188 ALA A O 1
ATOM 1469 N N . LEU A 1 189 ? 33.139 -36.732 -10.932 1.00 39.53 189 LEU A N 1
ATOM 1470 C CA . LEU A 1 189 ? 33.088 -37.906 -11.811 1.00 39.53 189 LEU A CA 1
ATOM 1471 C C . LEU A 1 189 ? 34.363 -38.042 -12.664 1.00 39.53 189 LEU A C 1
ATOM 1473 O O . LEU A 1 189 ? 34.315 -38.419 -13.826 1.00 39.53 189 LEU A O 1
ATOM 1477 N N . PHE A 1 190 ? 35.515 -37.690 -12.092 1.00 39.91 190 PHE A N 1
ATOM 1478 C CA . PHE A 1 190 ? 36.834 -37.937 -12.682 1.00 39.91 190 PHE A CA 1
ATOM 1479 C C . PHE A 1 190 ? 37.812 -38.282 -11.559 1.00 39.91 190 PHE A C 1
ATOM 1481 O O . PHE A 1 190 ? 38.624 -37.461 -11.156 1.00 39.91 190 PHE A O 1
ATOM 1488 N N . CYS A 1 191 ? 37.646 -39.469 -10.978 1.00 34.16 191 CYS A N 1
ATOM 1489 C CA . CYS A 1 191 ? 38.711 -40.251 -10.347 1.00 34.16 191 CYS A CA 1
ATOM 1490 C C . CYS A 1 191 ? 38.113 -41.559 -9.819 1.00 34.16 191 CYS A C 1
ATOM 1492 O O . CYS A 1 191 ? 37.125 -41.515 -9.094 1.00 34.16 191 CYS A O 1
ATOM 1494 N N . LEU A 1 192 ? 38.780 -42.676 -10.141 1.00 35.47 192 LEU A N 1
ATOM 1495 C CA . LEU A 1 192 ? 38.485 -44.069 -9.763 1.00 35.47 192 LEU A CA 1
ATOM 1496 C C . LEU A 1 192 ? 37.333 -44.661 -10.596 1.00 35.47 192 LEU A C 1
ATOM 1498 O O . LEU A 1 192 ? 36.180 -44.305 -10.420 1.00 35.47 192 LEU A O 1
ATOM 1502 N N . ILE A 1 193 ? 37.572 -45.546 -11.564 1.00 40.34 193 ILE A N 1
ATOM 1503 C CA . ILE A 1 193 ? 38.199 -46.860 -11.372 1.00 40.34 193 ILE A CA 1
ATOM 1504 C C . ILE A 1 193 ? 39.160 -47.159 -12.534 1.00 40.34 193 ILE A C 1
ATOM 1506 O O . ILE A 1 193 ? 38.749 -47.416 -13.662 1.00 40.34 193 ILE A O 1
ATOM 1510 N N . PHE A 1 194 ? 40.456 -47.145 -12.225 1.00 37.03 194 PHE A N 1
ATOM 1511 C CA . PHE A 1 194 ? 41.456 -47.941 -12.927 1.00 37.03 194 PHE A CA 1
ATOM 1512 C C . PHE A 1 194 ? 41.684 -49.189 -12.070 1.00 37.03 194 PHE A C 1
ATOM 1514 O O . PHE A 1 194 ? 41.895 -49.057 -10.863 1.00 37.03 194 PHE A O 1
ATOM 1521 N N . SER A 1 195 ? 41.725 -50.356 -12.717 1.00 39.38 195 SER A N 1
ATOM 1522 C CA . SER A 1 195 ? 41.989 -51.696 -12.156 1.00 39.38 195 SER A CA 1
ATOM 1523 C C . SER A 1 195 ? 40.754 -52.328 -11.495 1.00 39.38 195 SER A C 1
ATOM 1525 O O . SER A 1 195 ? 40.213 -51.800 -10.532 1.00 39.38 195 SER A O 1
ATOM 1527 N N . ILE A 1 196 ? 40.256 -53.472 -11.975 1.00 39.72 196 ILE A N 1
ATOM 1528 C CA . ILE A 1 196 ? 40.872 -54.789 -11.738 1.00 39.72 196 ILE A CA 1
ATOM 1529 C C . ILE A 1 196 ? 40.205 -55.881 -12.648 1.00 39.72 196 ILE A C 1
ATOM 1531 O O . ILE A 1 196 ? 38.994 -55.832 -12.843 1.00 39.72 196 ILE A O 1
ATOM 1535 N N . PHE A 1 197 ? 41.009 -56.875 -13.096 1.00 35.62 197 PHE A N 1
ATOM 1536 C CA . PHE A 1 197 ? 40.722 -58.168 -13.797 1.00 35.62 197 PHE A CA 1
ATOM 1537 C C . PHE A 1 197 ? 40.379 -58.109 -15.306 1.00 35.62 197 PHE A C 1
ATOM 1539 O O . PHE A 1 197 ? 39.349 -57.573 -15.684 1.00 35.62 197 PHE A O 1
ATOM 1546 N N . MET A 1 198 ? 41.205 -58.545 -16.278 1.00 35.53 198 MET A N 1
ATOM 1547 C CA . MET A 1 198 ? 41.918 -59.829 -16.507 1.00 35.53 198 MET A CA 1
ATOM 1548 C C . MET A 1 198 ? 41.066 -61.099 -16.314 1.00 35.53 198 MET A C 1
ATOM 1550 O O . MET A 1 198 ? 40.616 -61.366 -15.208 1.00 35.53 198 MET A O 1
ATOM 1554 N N . HIS A 1 199 ? 41.003 -61.895 -17.396 1.00 36.50 199 HIS A N 1
ATOM 1555 C CA . HIS A 1 199 ? 40.397 -63.228 -17.596 1.00 36.50 199 HIS A CA 1
ATOM 1556 C C . HIS A 1 199 ? 38.934 -63.280 -18.065 1.00 36.50 199 HIS A C 1
ATOM 1558 O O . HIS A 1 199 ? 38.025 -63.468 -17.262 1.00 36.50 199 HIS A O 1
ATOM 1564 N N . LEU A 1 200 ? 38.725 -63.225 -19.387 1.00 35.91 200 LEU A N 1
ATOM 1565 C CA . LEU A 1 200 ? 38.448 -64.388 -20.257 1.00 35.91 200 LEU A CA 1
ATOM 1566 C C . LEU A 1 200 ? 38.369 -63.950 -21.726 1.00 35.91 200 LEU A C 1
ATOM 1568 O O . LEU A 1 200 ? 37.853 -62.840 -21.974 1.00 35.91 200 LEU A O 1
#

Organism: Ciona intestinalis (NCBI:txid7719)

Secondary structure (DSSP, 8-state):
-PPEEPPHHHHHHHHHH-TTTS--S-EEESEEEEEEE-----TT---STTEEEETTEEEE-S--TT--PPB-EE----SEEE-SS-BSSHHHHHHHHHHTTEEEPPHHHHHHHHHH-S---S--EE-TTSSEEEEE-S---TT---STTEEEETTTEEEEE--S---BEEEEEE--GGG---------SSS---------

Radius of gyration: 25.47 Å; chains: 1; bounding box: 64×83×53 Å

Sequence (200 aa):
MGRVLCSLPQLQFAKTLNESMAPKQWGWYEDPNRAARIETCQPGQRNWTGYVCYNGAAATTQIFSTASIPALCCGSVNGARYTSLAHSSSRSADADCKQDNQHLCTMVEMMTVWDQSTYKGYDWGWFGDGTKLIKMVHRCDPGIVQFPGYRCWYGRLVTQDIASQVQQRAFCCQTSSAYLVRATLPVALFCLIFSIFMHL